Protein AF-A0A520GB52-F1 (afdb_monomer_lite)

Foldseek 3Di:
DFLLVLCVVCVVVLLVQLLVVLCVAVLCVPPDSCRSSVLVSQLSVVLSVQLPDDADPVNLVCLLVLNPDDDPPDPDRSLLVLLLVCLVSVDDLVSLVVSLVSSLCSSVVVVVVVVPPDHDVVSNSSSVSSSVNSSVSSNVNNLVNNLVVVLVVLVVVLVVVVVVLVVQLVVLVVCLVVDPDPVSVVVSVVSNVVSVVVNVVSVVVSQCSCCVSPPHRPWQWDFDQLPVLLVVLQVVVCVVQVLAAEEEAEEDGRTDRGRSVVVSVVVSVVSVCCSVPNPSDHDYHYHYDDPPPD

pLDDT: mean 83.99, std 10.32, range [44.16, 95.19]

Structure (mmCIF, N/CA/C/O backbone):
data_AF-A0A520GB52-F1
#
_entry.id   AF-A0A520GB52-F1
#
loop_
_atom_site.group_PDB
_atom_site.id
_atom_site.type_symbol
_atom_site.label_atom_id
_atom_site.label_alt_id
_atom_site.label_comp_id
_atom_site.label_asym_id
_atom_site.label_entity_id
_atom_site.label_seq_id
_atom_site.pdbx_PDB_ins_code
_atom_site.Cartn_x
_atom_site.Cartn_y
_atom_site.Cartn_z
_atom_site.occupancy
_atom_site.B_iso_or_equiv
_atom_site.auth_seq_id
_atom_site.auth_comp_id
_atom_site.auth_asym_id
_atom_site.auth_atom_id
_atom_site.pdbx_PDB_model_num
ATOM 1 N N . MET A 1 1 ? -24.388 -1.907 33.945 1.00 81.31 1 MET A N 1
ATOM 2 C CA . MET A 1 1 ? -24.419 -2.576 32.629 1.00 81.31 1 MET A CA 1
ATOM 3 C C . MET A 1 1 ? -22.988 -2.716 32.146 1.00 81.31 1 MET A C 1
ATOM 5 O O . MET A 1 1 ? -22.258 -1.727 32.206 1.00 81.31 1 MET A O 1
ATOM 9 N N . ARG A 1 2 ? -22.569 -3.918 31.740 1.00 87.06 2 ARG A N 1
ATOM 10 C CA . ARG A 1 2 ? -21.216 -4.133 31.197 1.00 87.06 2 ARG A CA 1
ATOM 11 C C . ARG A 1 2 ? -21.057 -3.435 29.850 1.00 87.06 2 ARG A C 1
ATOM 13 O O . ARG A 1 2 ? -22.043 -3.224 29.145 1.00 87.06 2 ARG A O 1
ATOM 20 N N . LEU A 1 3 ? -19.822 -3.125 29.455 1.00 90.38 3 LEU A N 1
ATOM 21 C CA . LEU A 1 3 ? -19.565 -2.420 28.193 1.00 90.38 3 LEU A CA 1
ATOM 22 C C . LEU A 1 3 ? -20.072 -3.218 26.980 1.00 90.38 3 LEU A C 1
ATOM 24 O O . LEU A 1 3 ? -20.657 -2.665 26.056 1.00 90.38 3 LEU A O 1
ATOM 28 N N . VAL A 1 4 ? -19.923 -4.542 27.018 1.00 91.50 4 VAL A N 1
ATOM 29 C CA . VAL A 1 4 ? -20.399 -5.441 25.958 1.00 91.50 4 VAL A CA 1
ATOM 30 C C . VAL A 1 4 ? -21.925 -5.410 25.777 1.00 91.50 4 VAL A C 1
ATOM 32 O O . VAL A 1 4 ? -22.421 -5.467 24.650 1.00 91.50 4 VAL A O 1
ATOM 35 N N . GLU A 1 5 ? -22.679 -5.286 26.872 1.00 91.31 5 GLU A N 1
ATOM 36 C CA . GLU A 1 5 ? -24.145 -5.165 26.863 1.00 91.31 5 GLU A CA 1
ATOM 37 C C . GLU A 1 5 ? -24.566 -3.789 26.343 1.00 91.31 5 GLU A C 1
ATOM 39 O O . GLU A 1 5 ? -25.507 -3.682 25.555 1.00 91.31 5 GLU A O 1
ATOM 44 N N . PHE A 1 6 ? -23.825 -2.748 26.735 1.00 93.56 6 PHE A N 1
ATOM 45 C CA . PHE A 1 6 ? -24.036 -1.388 26.261 1.00 93.56 6 PHE A CA 1
ATOM 46 C C . PHE A 1 6 ? -23.865 -1.291 24.741 1.00 93.56 6 PHE A C 1
ATOM 48 O O . PHE A 1 6 ? -24.801 -0.883 24.059 1.00 93.56 6 PHE A O 1
ATOM 55 N N . ILE A 1 7 ? -22.727 -1.741 24.197 1.00 93.31 7 ILE A N 1
ATOM 56 C CA . ILE A 1 7 ? -22.463 -1.691 22.749 1.00 93.31 7 ILE A CA 1
ATOM 57 C C . ILE A 1 7 ? -23.536 -2.477 21.981 1.00 93.31 7 ILE A C 1
ATOM 59 O O . ILE A 1 7 ? -24.037 -2.004 20.965 1.00 93.31 7 ILE A O 1
ATOM 63 N N . SER A 1 8 ? -23.949 -3.641 22.500 1.00 93.25 8 SER A N 1
ATOM 64 C CA . SER A 1 8 ? -24.984 -4.472 21.865 1.00 93.25 8 SER A CA 1
ATOM 65 C C . SER A 1 8 ? -26.362 -3.793 21.825 1.00 93.25 8 SER A C 1
ATOM 67 O O . SER A 1 8 ? -27.130 -4.033 20.901 1.00 93.25 8 SER A O 1
ATOM 69 N N . SER A 1 9 ? -26.696 -2.970 22.824 1.00 93.81 9 SER A N 1
ATOM 70 C CA . SER A 1 9 ? -28.008 -2.310 22.945 1.00 93.81 9 SER A CA 1
ATOM 71 C C . SER A 1 9 ? -28.048 -0.889 22.374 1.00 93.81 9 SER A C 1
ATOM 73 O O . SER A 1 9 ? -29.129 -0.398 22.063 1.00 93.81 9 SER A O 1
ATOM 75 N N . HIS A 1 10 ? -26.893 -0.239 22.204 1.00 94.88 10 HIS A N 1
ATOM 76 C CA . HIS A 1 10 ? -26.774 1.159 21.766 1.00 94.88 10 HIS A CA 1
ATOM 77 C C . HIS A 1 10 ? -26.017 1.313 20.439 1.00 94.88 10 HIS A C 1
ATOM 79 O O . HIS A 1 10 ? -25.588 2.418 20.102 1.00 94.88 10 HIS A O 1
ATOM 85 N N . GLY A 1 11 ? -25.862 0.223 19.677 1.00 92.50 11 GLY A N 1
ATOM 86 C CA . GLY A 1 11 ? -25.111 0.202 18.420 1.00 92.50 11 GLY A CA 1
ATOM 87 C C . GLY A 1 11 ? -25.509 1.326 17.464 1.00 92.50 11 GLY A C 1
ATOM 88 O O . GLY A 1 11 ? -24.636 2.013 16.948 1.00 92.50 11 GLY A O 1
ATOM 89 N N . GLU A 1 12 ? -26.807 1.597 17.303 1.00 93.12 12 GLU A N 1
ATOM 90 C CA . GLU A 1 12 ? -27.243 2.653 16.384 1.00 93.12 12 GLU A CA 1
ATOM 91 C C . GLU A 1 12 ? -26.828 4.064 16.825 1.00 93.12 12 GLU A C 1
ATOM 93 O O . GLU A 1 12 ? -26.326 4.847 16.024 1.00 93.12 12 GLU A O 1
ATOM 98 N N . ALA A 1 13 ? -26.964 4.398 18.109 1.00 94.19 13 ALA A N 1
ATOM 99 C CA . ALA A 1 13 ? -26.539 5.709 18.599 1.00 94.19 13 ALA A CA 1
ATOM 100 C C . ALA A 1 13 ? -25.025 5.918 18.413 1.00 94.19 13 ALA A C 1
ATOM 102 O O . ALA A 1 13 ? -24.585 7.000 18.024 1.00 94.19 13 ALA A O 1
ATOM 103 N N . ILE A 1 14 ? -24.236 4.861 18.637 1.00 94.44 14 ILE A N 1
ATOM 104 C CA . ILE A 1 14 ? -22.783 4.865 18.426 1.00 94.44 14 ILE A CA 1
ATOM 105 C C . ILE A 1 14 ? -22.455 5.093 16.942 1.00 94.44 14 ILE A C 1
ATOM 107 O O . ILE A 1 14 ? -21.606 5.924 16.619 1.00 94.44 14 ILE A O 1
ATOM 111 N N . LEU A 1 15 ? -23.131 4.378 16.039 1.00 92.44 15 LEU A N 1
ATOM 112 C CA . LEU A 1 15 ? -22.905 4.465 14.594 1.00 92.44 15 LEU A CA 1
ATOM 113 C C . LEU A 1 15 ? -23.315 5.821 14.017 1.00 92.44 15 LEU A C 1
ATOM 115 O O . LEU A 1 15 ? -22.586 6.376 13.195 1.00 92.44 15 LEU A O 1
ATOM 119 N N . ALA A 1 16 ? -24.436 6.380 14.475 1.00 92.44 16 ALA A N 1
ATOM 120 C CA . ALA A 1 16 ? -24.876 7.719 14.096 1.00 92.44 16 ALA A CA 1
ATOM 121 C C . ALA A 1 16 ? -23.836 8.783 14.465 1.00 92.44 16 ALA A C 1
ATOM 123 O O . ALA A 1 16 ? -23.512 9.659 13.660 1.00 92.44 16 ALA A O 1
ATOM 124 N N . GLU A 1 17 ? -23.267 8.685 15.668 1.00 92.00 17 GLU A N 1
ATOM 125 C CA . GLU A 1 17 ? -22.235 9.608 16.127 1.00 92.00 17 GLU A CA 1
ATOM 126 C C . GLU A 1 17 ? -20.929 9.464 15.328 1.00 92.00 17 GLU A C 1
ATOM 128 O O . GLU A 1 17 ? -20.344 10.467 14.907 1.00 92.00 17 GLU A O 1
ATOM 133 N N . ALA A 1 18 ? -20.508 8.227 15.048 1.00 88.19 18 ALA A N 1
ATOM 134 C CA . ALA A 1 18 ? -19.325 7.948 14.238 1.00 88.19 18 ALA A CA 1
ATOM 135 C C . ALA A 1 18 ? -19.475 8.456 12.791 1.00 88.19 18 ALA A C 1
ATOM 137 O O . ALA A 1 18 ? -18.562 9.091 12.260 1.00 88.19 18 ALA A O 1
ATOM 138 N N . ALA A 1 19 ? -20.640 8.255 12.166 1.00 88.88 19 ALA A N 1
ATOM 139 C CA . ALA A 1 19 ? -20.926 8.752 10.820 1.00 88.88 19 ALA A CA 1
ATOM 140 C C . ALA A 1 19 ? -20.974 10.288 10.770 1.00 88.88 19 ALA A C 1
ATOM 142 O O . ALA A 1 19 ? -20.431 10.905 9.850 1.00 88.88 19 ALA A O 1
ATOM 143 N N . ALA A 1 20 ? -21.569 10.926 11.784 1.00 90.75 20 ALA A N 1
ATOM 144 C CA . ALA A 1 20 ? -21.560 12.380 11.911 1.00 90.75 20 ALA A CA 1
ATOM 145 C C . ALA A 1 20 ? -20.131 12.936 12.011 1.00 90.75 20 ALA A C 1
ATOM 147 O O . ALA A 1 20 ? -19.833 13.946 11.374 1.00 90.75 20 ALA A O 1
ATOM 148 N N . TYR A 1 21 ? -19.241 12.256 12.742 1.00 88.31 21 TYR A N 1
ATOM 149 C CA . TYR A 1 21 ? -17.824 12.606 12.780 1.00 88.31 21 TYR A CA 1
ATOM 150 C C . TYR A 1 21 ? -17.136 12.413 11.424 1.00 88.31 21 TYR A C 1
ATOM 152 O O . TYR A 1 21 ? -16.433 13.316 10.973 1.00 88.31 21 TYR A O 1
ATOM 160 N N . ALA A 1 22 ? -17.338 11.276 10.754 1.00 86.12 22 ALA A N 1
ATOM 161 C CA . ALA A 1 22 ? -16.679 10.975 9.483 1.00 86.12 22 ALA A CA 1
ATOM 162 C C . ALA A 1 22 ? -16.976 12.034 8.403 1.00 86.12 22 ALA A C 1
ATOM 164 O O . ALA A 1 22 ? -16.061 12.452 7.697 1.00 86.12 22 ALA A O 1
ATOM 165 N N . ARG A 1 23 ? -18.200 12.585 8.363 1.00 89.31 23 ARG A N 1
ATOM 166 C CA . ARG A 1 23 ? -18.571 13.707 7.470 1.00 89.31 23 ARG A CA 1
ATOM 167 C C . ARG A 1 23 ? -17.782 14.999 7.706 1.00 89.31 23 ARG A C 1
ATOM 169 O O . ARG A 1 23 ? -17.759 15.870 6.844 1.00 89.31 23 ARG A O 1
ATOM 176 N N . THR A 1 24 ? -17.129 15.155 8.857 1.00 88.88 24 THR A N 1
ATOM 177 C CA . THR A 1 24 ? -16.243 16.307 9.110 1.00 88.88 24 THR A CA 1
ATOM 178 C C . THR A 1 24 ? -14.886 16.176 8.408 1.00 88.88 24 THR A C 1
ATOM 180 O O . THR A 1 24 ? -14.130 17.147 8.331 1.00 88.88 24 THR A O 1
ATOM 183 N N . LEU A 1 25 ? -14.560 14.990 7.880 1.00 84.12 25 LEU A N 1
ATOM 184 C CA . LEU A 1 25 ? -13.320 14.721 7.161 1.00 84.12 25 LEU A CA 1
ATOM 185 C C . LEU A 1 25 ? -13.507 15.082 5.674 1.00 84.12 25 LEU A C 1
ATOM 187 O O . LEU A 1 25 ? -14.395 14.523 5.038 1.00 84.12 25 LEU A O 1
ATOM 191 N N . PRO A 1 26 ? -12.672 15.961 5.074 1.00 85.19 26 PRO A N 1
ATOM 192 C CA . PRO A 1 26 ? -12.941 16.511 3.740 1.00 85.19 26 PRO A CA 1
ATOM 193 C C . PRO A 1 26 ? -13.199 15.496 2.609 1.00 85.19 26 PRO A C 1
ATOM 195 O O . PRO A 1 26 ? -14.143 15.727 1.860 1.00 85.19 26 PRO A O 1
ATOM 198 N N . PRO A 1 27 ? -12.454 14.373 2.480 1.00 84.75 27 PRO A N 1
ATOM 199 C CA . PRO A 1 27 ? -12.739 13.365 1.450 1.00 84.75 27 PRO A CA 1
ATOM 200 C C . PRO A 1 27 ? -14.129 12.726 1.582 1.00 84.75 27 PRO A C 1
ATOM 202 O O . PRO A 1 27 ? -14.677 12.249 0.601 1.00 84.75 27 PRO A O 1
ATOM 205 N N . LEU A 1 28 ? -14.706 12.749 2.786 1.00 83.50 28 LEU A N 1
ATOM 206 C CA . LEU A 1 28 ? -15.958 12.087 3.149 1.00 83.50 28 LEU A CA 1
ATOM 207 C C . LEU A 1 28 ? -17.122 13.064 3.374 1.00 83.50 28 LEU A C 1
ATOM 209 O O . LEU A 1 28 ? -18.210 12.654 3.770 1.00 83.50 28 LEU A O 1
ATOM 213 N N . ALA A 1 29 ? -16.923 14.365 3.145 1.00 87.06 29 ALA A N 1
ATOM 214 C CA . ALA A 1 29 ? -17.922 15.385 3.472 1.00 87.06 29 ALA A CA 1
ATOM 215 C C . ALA A 1 29 ? -19.236 15.238 2.683 1.00 87.06 29 ALA A C 1
ATOM 217 O O . ALA A 1 29 ? -20.288 15.691 3.136 1.00 87.06 29 ALA A O 1
ATOM 218 N N . HIS A 1 30 ? -19.169 14.610 1.508 1.00 85.81 30 HIS A N 1
ATOM 219 C CA . HIS A 1 30 ? -20.306 14.379 0.615 1.00 85.81 30 HIS A CA 1
ATOM 220 C C . HIS A 1 30 ? -20.822 12.938 0.646 1.00 85.81 30 HIS A C 1
ATOM 222 O O . HIS A 1 30 ? -21.791 12.631 -0.045 1.00 85.81 30 HIS A O 1
ATOM 228 N N . GLU A 1 31 ? -20.191 12.067 1.433 1.00 84.31 31 GLU A N 1
ATOM 229 C CA . GLU A 1 31 ? -20.601 10.673 1.530 1.00 84.31 31 GLU A CA 1
ATOM 230 C C . GLU A 1 31 ? -21.947 10.535 2.237 1.00 84.31 31 GLU A C 1
ATOM 232 O O . GLU A 1 31 ? -22.291 11.275 3.170 1.00 84.31 31 GLU A O 1
ATOM 237 N N . THR A 1 32 ? -22.720 9.550 1.785 1.00 86.25 32 THR A N 1
ATOM 238 C CA . THR A 1 32 ? -23.988 9.218 2.426 1.00 86.25 32 THR A CA 1
ATOM 239 C C . THR A 1 32 ? -23.734 8.580 3.784 1.00 86.25 32 THR A C 1
ATOM 241 O O . THR A 1 32 ? -22.710 7.948 4.036 1.00 86.25 32 THR A O 1
ATOM 244 N N . GLU A 1 33 ? -24.699 8.721 4.684 1.00 84.75 33 GLU A N 1
ATOM 245 C CA . GLU A 1 33 ? -24.623 8.068 5.987 1.00 84.75 33 GLU A CA 1
ATOM 246 C C . GLU A 1 33 ? -24.521 6.543 5.873 1.00 84.75 33 GLU A C 1
ATOM 248 O O . GLU A 1 33 ? -23.790 5.926 6.639 1.00 84.75 33 GLU A O 1
ATOM 253 N N . GLU A 1 34 ? -25.204 5.954 4.892 1.00 84.38 34 GLU A N 1
ATOM 254 C CA . GLU A 1 34 ? -25.141 4.524 4.582 1.00 84.38 34 GLU A CA 1
ATOM 255 C C . GLU A 1 34 ? -23.715 4.093 4.205 1.00 84.38 34 GLU A C 1
ATOM 257 O O . GLU A 1 34 ? -23.169 3.192 4.837 1.00 84.38 34 GLU A O 1
ATOM 262 N N . SER A 1 35 ? -23.076 4.808 3.271 1.00 80.94 35 SER A N 1
ATOM 263 C CA . SER A 1 35 ? -21.681 4.577 2.854 1.00 80.94 35 SER A CA 1
ATOM 264 C C . SER A 1 35 ? -20.698 4.685 4.026 1.00 80.94 35 SER A C 1
ATOM 266 O O . SER A 1 35 ? -19.833 3.834 4.235 1.00 80.94 35 SER A O 1
ATOM 268 N N . LEU A 1 36 ? -20.860 5.710 4.868 1.00 80.38 36 LEU A N 1
ATOM 269 C CA . LEU A 1 36 ? -19.983 5.927 6.021 1.00 80.38 36 LEU A CA 1
ATOM 270 C C . LEU A 1 36 ? -20.163 4.891 7.122 1.00 80.38 36 LEU A C 1
ATOM 272 O O . LEU 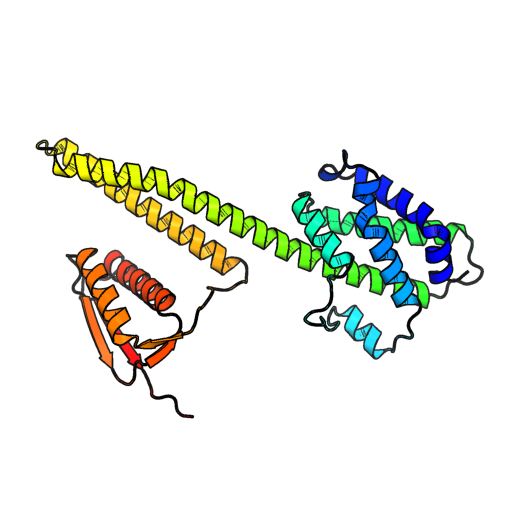A 1 36 ? -19.219 4.620 7.866 1.00 80.38 36 LEU A O 1
ATOM 276 N N . ARG A 1 37 ? -21.369 4.339 7.239 1.00 84.12 37 ARG A N 1
ATOM 277 C CA . ARG A 1 37 ? -21.688 3.315 8.223 1.00 84.12 37 ARG A CA 1
ATOM 278 C C . ARG A 1 37 ? -21.324 1.921 7.748 1.00 84.12 37 ARG A C 1
ATOM 280 O O . ARG A 1 37 ? -21.158 1.096 8.620 1.00 84.12 37 ARG A O 1
ATOM 287 N N . ASP A 1 38 ? -21.157 1.648 6.460 1.00 80.06 38 ASP A N 1
ATOM 288 C CA . ASP A 1 38 ? -21.083 0.293 5.885 1.00 80.06 38 ASP A CA 1
ATOM 289 C C . ASP A 1 38 ? -20.284 -0.735 6.730 1.00 80.06 38 ASP A C 1
ATOM 291 O O . ASP A 1 38 ? -20.795 -1.780 7.144 1.00 80.06 38 ASP A O 1
ATOM 295 N N . HIS A 1 39 ? -19.058 -0.389 7.134 1.00 85.50 39 HIS A N 1
ATOM 296 C CA . HIS A 1 39 ? -18.157 -1.317 7.832 1.00 85.50 39 HIS A CA 1
ATOM 297 C C . HIS A 1 39 ? -18.222 -1.246 9.364 1.00 85.50 39 HIS A C 1
ATOM 299 O O . HIS A 1 39 ? -17.924 -2.236 10.042 1.00 85.50 39 HIS A O 1
ATOM 305 N N . PHE A 1 40 ? -18.622 -0.109 9.945 1.00 88.81 40 PHE A N 1
ATOM 306 C CA . PHE A 1 40 ? -18.595 0.078 11.401 1.00 88.81 40 PHE A CA 1
ATOM 307 C C . PHE A 1 40 ? -19.502 -0.875 12.201 1.00 88.81 40 PHE A C 1
ATOM 309 O O . PHE A 1 40 ? -19.049 -1.317 13.258 1.00 88.81 40 PHE A O 1
ATOM 316 N N . PRO A 1 41 ? -20.714 -1.267 11.755 1.00 91.38 41 PRO A N 1
ATOM 317 C CA . PRO A 1 41 ? -21.529 -2.274 12.420 1.00 91.38 41 PRO A CA 1
ATOM 318 C C . PRO A 1 41 ? -20.773 -3.590 12.561 1.00 91.38 41 PRO A C 1
ATOM 320 O O . PRO A 1 41 ? -20.718 -4.151 13.649 1.00 91.38 41 PRO A O 1
ATOM 323 N N . ARG A 1 42 ? -20.105 -4.039 11.491 1.00 91.38 42 ARG A N 1
ATOM 324 C CA . ARG A 1 42 ? -19.352 -5.301 11.485 1.00 91.38 42 ARG A CA 1
ATOM 325 C C . ARG A 1 42 ? -18.094 -5.213 12.352 1.00 91.38 42 ARG A C 1
ATOM 327 O O . ARG A 1 42 ? -17.746 -6.186 13.017 1.00 91.38 42 ARG A O 1
ATOM 334 N N . ILE A 1 43 ? -17.441 -4.048 12.398 1.00 92.19 43 ILE A N 1
ATOM 335 C CA . ILE A 1 43 ? -16.327 -3.781 13.324 1.00 92.19 43 ILE A CA 1
ATOM 336 C C . ILE A 1 43 ? -16.814 -3.834 14.780 1.00 92.19 43 ILE A C 1
ATOM 338 O O . ILE A 1 43 ? -16.209 -4.516 15.605 1.00 92.19 43 ILE A O 1
ATOM 342 N N . LEU A 1 44 ? -17.925 -3.165 15.107 1.00 93.19 44 LEU A N 1
ATOM 343 C CA . LEU A 1 44 ? -18.508 -3.193 16.451 1.00 93.19 44 LEU A CA 1
ATOM 344 C C . LEU A 1 44 ? -18.958 -4.602 16.849 1.00 93.19 44 LEU A C 1
ATOM 346 O O . LEU A 1 44 ? -18.711 -5.020 17.978 1.00 93.19 44 LEU A O 1
ATOM 350 N N . GLU A 1 45 ? -19.562 -5.359 15.935 1.00 91.75 45 GLU A N 1
ATOM 351 C CA . GLU A 1 45 ? -19.920 -6.761 16.157 1.00 91.75 45 GLU A CA 1
ATOM 352 C C . GLU A 1 45 ? -18.690 -7.623 16.450 1.00 91.75 45 GLU A C 1
ATOM 354 O O . GLU A 1 45 ? -18.716 -8.411 17.399 1.00 91.75 45 GLU A O 1
ATOM 359 N N . ALA A 1 46 ? -17.599 -7.453 15.696 1.00 89.06 46 ALA A N 1
ATOM 360 C CA . ALA A 1 46 ? -16.346 -8.162 15.940 1.00 89.06 46 ALA A CA 1
ATOM 361 C C . ALA A 1 46 ? -15.771 -7.837 17.330 1.00 89.06 46 ALA A C 1
ATOM 363 O O . ALA A 1 46 ? -15.376 -8.746 18.062 1.00 89.06 46 ALA A O 1
ATOM 364 N N . ILE A 1 47 ? -15.809 -6.565 17.738 1.00 90.56 47 ILE A N 1
ATOM 365 C CA . ILE A 1 47 ? -15.391 -6.126 19.077 1.00 90.56 47 ILE A CA 1
ATOM 366 C C . ILE A 1 47 ? -16.290 -6.734 20.162 1.00 90.56 47 ILE A C 1
ATOM 368 O O . ILE A 1 47 ? -15.794 -7.239 21.168 1.00 90.56 47 ILE A O 1
ATOM 372 N N . VAL A 1 48 ? -17.612 -6.740 19.972 1.00 91.81 48 VAL A N 1
ATOM 373 C CA . VAL A 1 48 ? -18.563 -7.353 20.916 1.00 91.81 48 VAL A CA 1
ATOM 374 C C . VAL A 1 48 ? -18.303 -8.851 21.056 1.00 91.81 48 VAL A C 1
ATOM 376 O O . VAL A 1 48 ? -18.295 -9.367 22.175 1.00 91.81 48 VAL A O 1
ATOM 379 N N . GLN A 1 49 ? -18.078 -9.559 19.948 1.00 87.75 49 GLN A N 1
ATOM 380 C CA . GLN A 1 49 ? -17.722 -10.976 19.976 1.00 87.75 49 GLN A CA 1
ATOM 381 C C . GLN A 1 49 ? -16.411 -11.203 20.730 1.00 87.75 49 GLN A C 1
ATOM 383 O O . GLN A 1 49 ? -16.334 -12.133 21.534 1.00 87.75 49 GLN A O 1
ATOM 388 N N . ASP A 1 50 ? -15.414 -10.341 20.527 1.00 85.06 50 ASP A N 1
ATOM 389 C CA . ASP A 1 50 ? -14.148 -10.430 21.245 1.00 85.06 50 ASP A CA 1
ATOM 390 C C . ASP A 1 50 ? -14.335 -10.234 22.753 1.00 85.06 50 ASP A C 1
ATOM 392 O O . ASP A 1 50 ? -13.933 -11.093 23.537 1.00 85.06 50 ASP A O 1
ATOM 396 N N . LEU A 1 51 ? -15.065 -9.193 23.166 1.00 86.81 51 LEU A N 1
ATOM 397 C CA . LEU A 1 51 ? -15.383 -8.917 24.571 1.00 86.81 51 LEU A CA 1
ATOM 398 C C . LEU A 1 51 ? -16.125 -10.077 25.258 1.00 86.81 51 LEU A C 1
ATOM 400 O O . LEU A 1 51 ? -15.943 -10.297 26.458 1.00 86.81 51 LEU A O 1
ATOM 404 N N . ARG A 1 52 ? -16.929 -10.857 24.522 1.00 87.00 52 ARG A N 1
ATOM 405 C CA . ARG A 1 52 ? -17.626 -12.044 25.055 1.00 87.00 52 ARG A CA 1
ATOM 406 C C . ARG A 1 52 ? -16.717 -13.262 25.230 1.00 87.00 52 ARG A C 1
ATOM 408 O O . ARG A 1 52 ? -17.022 -14.111 26.066 1.00 87.00 52 ARG A O 1
ATOM 415 N N . ARG A 1 53 ? -15.622 -13.376 24.470 1.00 83.00 53 ARG A N 1
ATOM 416 C CA . ARG A 1 53 ? -14.689 -14.509 24.588 1.00 83.00 53 ARG A CA 1
ATOM 417 C C . ARG A 1 53 ? -13.940 -14.457 25.918 1.00 83.00 53 ARG A C 1
ATOM 419 O O . ARG A 1 53 ? -13.610 -13.380 26.412 1.00 83.00 53 ARG A O 1
ATOM 426 N N . HIS A 1 54 ? -13.650 -15.624 26.486 1.00 68.88 54 HIS A N 1
ATOM 427 C CA . HIS A 1 54 ? -12.643 -15.739 27.537 1.00 68.88 54 HIS A CA 1
ATOM 428 C C . HIS A 1 54 ? -11.258 -15.610 26.908 1.00 68.88 54 HIS A C 1
ATOM 430 O O . HIS A 1 54 ? -10.951 -16.301 25.940 1.00 68.88 54 HIS A O 1
ATOM 436 N N . GLN A 1 55 ? -10.452 -14.701 27.445 1.00 66.06 55 GLN A N 1
ATOM 437 C CA . GLN A 1 55 ? -9.116 -14.389 26.954 1.00 66.06 55 GLN A CA 1
ATOM 438 C C . GLN A 1 55 ? -8.115 -14.770 28.040 1.00 66.06 55 GLN A C 1
ATOM 440 O O . GLN A 1 55 ? -8.278 -14.368 29.194 1.00 66.06 55 GLN A O 1
ATOM 445 N N . SER A 1 56 ? -7.100 -15.562 27.695 1.00 68.19 56 SER A N 1
ATOM 446 C CA . SER A 1 56 ? -6.012 -15.837 28.631 1.00 68.19 56 SER A CA 1
ATOM 447 C C . SER A 1 56 ? -5.068 -14.631 28.727 1.00 68.19 56 SER A C 1
ATOM 449 O O . SER A 1 56 ? -5.001 -13.781 27.834 1.00 68.19 56 SER A O 1
ATOM 451 N N . SER A 1 57 ? -4.281 -14.560 29.799 1.00 63.38 57 SER A N 1
ATOM 452 C CA . SER A 1 57 ? -3.239 -13.537 29.964 1.00 63.38 57 SER A CA 1
ATOM 453 C C . SER A 1 57 ? -2.126 -13.635 28.909 1.00 63.38 57 SER A C 1
ATOM 455 O O . SER A 1 57 ? -1.434 -12.649 28.652 1.00 63.38 57 SER A O 1
ATOM 457 N N . GLN A 1 58 ? -1.963 -14.797 28.270 1.00 61.75 58 GLN A N 1
ATOM 458 C CA . GLN A 1 58 ? -1.059 -14.984 27.137 1.00 61.75 58 GLN A CA 1
ATOM 459 C C . GLN A 1 58 ? -1.652 -14.395 25.847 1.00 61.75 58 GLN A C 1
ATOM 461 O O . GLN A 1 58 ? -0.951 -13.669 25.147 1.00 61.75 58 GLN A O 1
ATOM 466 N N . ASP A 1 59 ? -2.948 -14.595 25.592 1.00 63.84 59 ASP A N 1
ATOM 467 C CA . ASP A 1 59 ? -3.634 -14.048 24.411 1.00 63.84 59 ASP A CA 1
ATOM 468 C C . ASP A 1 59 ? -3.692 -12.513 24.422 1.00 63.84 59 ASP A C 1
ATOM 470 O O . ASP A 1 59 ? -3.539 -11.880 23.379 1.00 63.84 59 ASP A O 1
ATOM 474 N N . SER A 1 60 ? -3.883 -11.895 25.596 1.00 59.00 60 SER A N 1
ATOM 475 C CA . SER A 1 60 ? -3.812 -10.429 25.757 1.00 59.00 60 SER A CA 1
ATOM 476 C C . SER A 1 60 ? -2.417 -9.889 25.428 1.00 59.00 60 SER A C 1
ATOM 478 O O . SER A 1 60 ? -2.300 -8.923 24.678 1.00 59.00 60 SER A O 1
ATOM 480 N N . ARG A 1 61 ? -1.338 -10.560 25.861 1.00 61.97 61 ARG A N 1
ATOM 481 C CA . ARG A 1 61 ? 0.036 -10.138 25.530 1.00 61.97 61 ARG A CA 1
ATOM 482 C C . ARG A 1 61 ? 0.356 -10.248 24.041 1.00 61.97 61 ARG A C 1
ATOM 484 O O . ARG A 1 61 ? 1.028 -9.364 23.519 1.00 61.97 61 ARG A O 1
ATOM 491 N N . THR A 1 62 ? -0.100 -11.307 23.375 1.00 66.06 62 THR A N 1
ATOM 492 C CA . THR A 1 62 ? 0.115 -11.500 21.932 1.00 66.06 62 THR A CA 1
ATOM 493 C C . THR A 1 62 ? -0.645 -10.450 21.119 1.00 66.06 62 THR A C 1
ATOM 495 O O . THR A 1 62 ? -0.055 -9.804 20.256 1.00 66.06 62 THR A O 1
ATOM 498 N N . LYS A 1 63 ? -1.921 -10.194 21.448 1.00 65.94 63 LYS A N 1
ATOM 499 C CA . LYS A 1 63 ? -2.712 -9.134 20.800 1.00 65.94 63 LYS A CA 1
ATOM 500 C C . LYS A 1 63 ? -2.146 -7.738 21.043 1.00 65.94 63 LYS A C 1
ATOM 502 O O . LYS A 1 63 ? -2.017 -6.971 20.100 1.00 65.94 63 LYS A O 1
ATOM 507 N N . ALA A 1 64 ? -1.740 -7.421 22.273 1.00 62.00 64 ALA A N 1
ATOM 508 C CA . ALA A 1 64 ? -1.157 -6.119 22.600 1.00 62.00 64 ALA A CA 1
ATOM 509 C C . ALA A 1 64 ? 0.156 -5.829 21.844 1.00 62.00 64 ALA A C 1
ATOM 511 O O . ALA A 1 64 ? 0.548 -4.671 21.717 1.00 62.00 64 ALA A O 1
ATOM 512 N N . ARG A 1 65 ? 0.845 -6.867 21.348 1.00 66.00 65 ARG A N 1
ATOM 513 C CA . ARG A 1 65 ? 2.037 -6.742 20.494 1.00 66.00 65 ARG A CA 1
ATOM 514 C C . ARG A 1 65 ? 1.723 -6.703 18.996 1.00 66.00 65 ARG A C 1
ATOM 516 O O . ARG A 1 65 ? 2.624 -6.409 18.220 1.00 66.00 65 ARG A O 1
ATOM 523 N N . GLY A 1 66 ? 0.478 -6.971 18.599 1.00 60.66 66 GLY A N 1
ATOM 524 C CA . GLY A 1 66 ? 0.076 -7.108 17.197 1.00 60.66 66 GLY A CA 1
ATOM 525 C C . GLY A 1 66 ? 0.448 -8.456 16.566 1.00 60.66 66 GLY A C 1
ATOM 526 O O . GLY A 1 66 ? 0.318 -8.610 15.358 1.00 60.66 66 GLY A O 1
ATOM 527 N N . ASP A 1 67 ? 0.867 -9.445 17.362 1.00 64.00 67 ASP A N 1
ATOM 528 C CA . ASP A 1 67 ? 1.350 -10.756 16.893 1.00 64.00 67 ASP A CA 1
ATOM 529 C C . ASP A 1 67 ? 0.209 -11.787 16.727 1.00 64.00 67 ASP A C 1
ATOM 531 O O . ASP A 1 67 ? 0.429 -13.000 16.783 1.00 64.00 67 ASP A O 1
ATOM 535 N N . ALA A 1 68 ? -1.044 -11.335 16.608 1.00 62.88 68 ALA A N 1
ATOM 536 C CA . ALA A 1 68 ? -2.180 -12.241 16.471 1.00 62.88 68 ALA A CA 1
ATOM 537 C C . ALA A 1 68 ? -2.058 -13.053 15.162 1.00 62.88 68 ALA A C 1
ATOM 539 O O . ALA A 1 68 ? -1.778 -12.473 14.111 1.00 62.88 68 ALA A O 1
ATOM 540 N N . PRO A 1 69 ? -2.257 -14.385 15.192 1.00 56.81 69 PRO A N 1
ATOM 541 C CA . PRO A 1 69 ? -2.057 -15.220 14.017 1.00 56.81 69 PRO A CA 1
ATOM 542 C C . PRO A 1 69 ? -3.046 -14.846 12.911 1.00 56.81 69 PRO A C 1
ATOM 544 O O . PRO A 1 69 ? -4.262 -14.949 13.085 1.00 56.81 69 PRO A O 1
ATOM 547 N N . VAL A 1 70 ? -2.511 -14.441 11.759 1.00 58.31 70 VAL A N 1
ATOM 548 C CA . VAL A 1 70 ? -3.280 -14.299 10.520 1.00 58.31 70 VAL A CA 1
ATOM 549 C C . VAL A 1 70 ? -3.612 -15.706 10.030 1.00 58.31 70 VAL A C 1
ATOM 551 O O . VAL A 1 70 ? -2.715 -16.502 9.756 1.00 58.31 70 VAL A O 1
ATOM 554 N N . VAL A 1 71 ? -4.900 -16.038 9.966 1.00 59.06 71 VAL A N 1
ATOM 555 C CA . VAL A 1 71 ? -5.353 -17.335 9.454 1.00 59.06 71 VAL A CA 1
ATOM 556 C C . VAL A 1 71 ? -5.408 -17.259 7.933 1.00 59.06 71 VAL A C 1
ATOM 558 O O . VAL A 1 71 ? -6.223 -16.525 7.377 1.00 59.06 71 VAL A O 1
ATOM 561 N N . ASP A 1 72 ? -4.538 -18.014 7.270 1.00 46.47 72 ASP A N 1
ATOM 562 C CA . ASP A 1 72 ? -4.507 -18.088 5.811 1.00 46.47 72 ASP A CA 1
ATOM 563 C C . ASP A 1 72 ? -5.826 -18.667 5.261 1.00 46.47 72 ASP A C 1
ATOM 565 O O . ASP A 1 72 ? -6.359 -19.649 5.786 1.00 46.47 72 ASP A O 1
ATOM 569 N N . GLY A 1 73 ? -6.392 -18.021 4.239 1.00 55.66 73 GLY A N 1
ATOM 570 C CA . GLY A 1 73 ? -7.688 -18.378 3.646 1.00 55.66 73 GLY A CA 1
ATOM 571 C C . GLY A 1 73 ? -8.944 -17.968 4.437 1.00 55.66 73 GLY A C 1
ATOM 572 O O . GLY A 1 73 ? -10.055 -18.287 4.005 1.00 55.66 73 GLY A O 1
ATOM 573 N N . ALA A 1 74 ? -8.816 -17.267 5.568 1.00 65.31 74 ALA A N 1
ATOM 574 C CA . ALA A 1 74 ? -9.976 -16.692 6.251 1.00 65.31 74 ALA A CA 1
ATOM 575 C C . ALA A 1 74 ? -10.572 -15.513 5.448 1.00 65.31 74 ALA A C 1
ATOM 577 O O . ALA A 1 74 ? -9.827 -14.790 4.784 1.00 65.31 74 ALA A O 1
ATOM 578 N N . PRO A 1 75 ? -11.901 -15.284 5.505 1.00 76.06 75 PRO A N 1
ATOM 579 C CA . PRO A 1 75 ? -12.499 -14.075 4.947 1.00 76.06 75 PRO A CA 1
ATOM 580 C C . PRO A 1 75 ? -11.887 -12.828 5.586 1.00 76.06 75 PRO A C 1
ATOM 582 O O . PRO A 1 75 ? -11.595 -12.840 6.785 1.00 76.06 75 PRO A O 1
ATOM 585 N N . ASP A 1 76 ? -11.766 -11.752 4.805 1.00 80.31 76 ASP A N 1
ATOM 586 C CA . ASP A 1 76 ? -11.288 -10.472 5.323 1.00 80.31 76 ASP A CA 1
ATOM 587 C C . ASP A 1 76 ? -12.096 -10.041 6.558 1.00 80.31 76 ASP A C 1
ATOM 589 O O . ASP A 1 76 ? -13.331 -10.126 6.587 1.00 80.31 76 ASP A O 1
ATOM 593 N N . THR A 1 77 ? -11.404 -9.542 7.581 1.00 88.31 77 THR A N 1
ATOM 594 C CA . THR A 1 77 ? -12.064 -8.924 8.732 1.00 88.31 77 THR A CA 1
ATOM 595 C C . THR A 1 77 ? -12.703 -7.602 8.310 1.00 88.31 77 THR A C 1
ATOM 597 O O . THR A 1 77 ? -12.271 -6.940 7.365 1.00 88.31 77 THR A O 1
ATOM 600 N N . ALA A 1 78 ? -13.719 -7.156 9.052 1.00 90.44 78 ALA A N 1
ATOM 601 C CA . ALA A 1 78 ? -14.354 -5.867 8.780 1.00 90.44 78 ALA A CA 1
ATOM 602 C C . ALA A 1 78 ? -13.357 -4.692 8.839 1.00 90.44 78 ALA A C 1
ATOM 604 O O . ALA A 1 78 ? -13.495 -3.734 8.083 1.00 90.44 78 ALA A O 1
ATOM 605 N N . ALA A 1 79 ? -12.330 -4.787 9.693 1.00 91.62 79 ALA A N 1
ATOM 606 C CA . ALA A 1 79 ? -11.255 -3.804 9.781 1.00 91.62 79 ALA A CA 1
ATOM 607 C C . ALA A 1 79 ? -10.367 -3.812 8.522 1.00 91.62 79 ALA A C 1
ATOM 609 O O . ALA A 1 79 ? -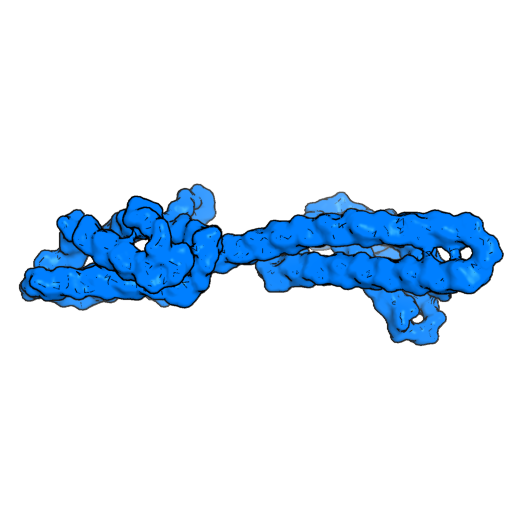10.071 -2.756 7.964 1.00 91.62 79 ALA A O 1
ATOM 610 N N . GLN A 1 80 ? -10.005 -4.997 8.022 1.00 91.69 80 GLN A N 1
ATOM 611 C CA . GLN A 1 80 ? -9.248 -5.147 6.774 1.00 91.69 80 GLN A CA 1
ATOM 612 C C . GLN A 1 80 ? -10.014 -4.566 5.579 1.00 91.69 80 GLN A C 1
ATOM 614 O O . GLN A 1 80 ? -9.459 -3.786 4.800 1.00 91.69 80 GLN A O 1
ATOM 619 N N . THR A 1 81 ? -11.306 -4.891 5.456 1.00 91.31 81 THR A N 1
ATOM 620 C CA . THR A 1 81 ? -12.181 -4.336 4.414 1.00 91.31 81 THR A CA 1
ATOM 621 C C . THR A 1 81 ? -12.293 -2.811 4.526 1.00 91.31 81 THR A C 1
ATOM 623 O O . THR A 1 81 ? -12.118 -2.118 3.523 1.00 91.31 81 THR A O 1
ATOM 626 N N . HIS A 1 82 ? -12.490 -2.278 5.740 1.00 93.06 82 HIS A N 1
ATOM 627 C CA . HIS A 1 82 ? -12.550 -0.833 5.994 1.00 93.06 82 HIS A CA 1
ATOM 628 C C . HIS A 1 82 ? -11.266 -0.121 5.555 1.00 93.06 82 HIS A C 1
ATOM 630 O O . HIS A 1 82 ? -11.326 0.879 4.842 1.00 93.06 82 HIS A O 1
ATOM 636 N N . GLY A 1 83 ? -10.096 -0.667 5.907 1.00 93.38 83 GLY A N 1
ATOM 637 C CA . GLY A 1 83 ? -8.795 -0.133 5.493 1.00 93.38 83 GLY A CA 1
ATOM 638 C C . GLY A 1 83 ? -8.647 -0.010 3.973 1.00 93.38 83 GLY A C 1
ATOM 639 O O . GLY A 1 83 ? -8.282 1.057 3.474 1.00 93.38 83 GLY A O 1
ATOM 640 N N . ARG A 1 84 ? -8.992 -1.070 3.226 1.00 92.88 84 ARG A N 1
ATOM 641 C CA . ARG A 1 84 ? -8.938 -1.073 1.752 1.00 92.88 84 ARG A CA 1
ATOM 642 C C . ARG A 1 84 ? -9.892 -0.062 1.124 1.00 92.88 84 ARG A C 1
ATOM 644 O O . ARG A 1 84 ? -9.531 0.623 0.171 1.00 92.88 84 ARG A O 1
ATOM 651 N N . ILE A 1 85 ? -11.115 0.037 1.636 1.00 90.62 85 ILE A N 1
ATOM 652 C CA . ILE A 1 85 ? -12.112 0.954 1.072 1.00 90.62 85 ILE A CA 1
ATOM 653 C C . ILE A 1 85 ? -11.715 2.400 1.337 1.00 90.62 85 ILE A C 1
ATOM 655 O O . ILE A 1 85 ? -11.695 3.190 0.403 1.00 90.62 85 ILE A O 1
ATOM 659 N N . ARG A 1 86 ? -11.239 2.732 2.543 1.00 91.56 86 ARG A N 1
ATOM 660 C CA . ARG A 1 86 ? -10.742 4.088 2.825 1.00 91.56 86 ARG A CA 1
ATOM 661 C C . ARG A 1 86 ? -9.532 4.483 1.990 1.00 91.56 86 ARG A C 1
ATOM 663 O O . ARG A 1 86 ? -9.386 5.659 1.660 1.00 91.56 86 ARG A O 1
ATOM 670 N N . ALA A 1 87 ? -8.691 3.521 1.622 1.00 92.00 87 ALA A N 1
ATOM 671 C CA . ALA A 1 87 ? -7.647 3.744 0.632 1.00 92.00 87 ALA A CA 1
ATOM 672 C C . ALA A 1 87 ? -8.244 4.138 -0.735 1.00 92.00 87 ALA A C 1
ATOM 674 O O . ALA A 1 87 ? -7.840 5.148 -1.312 1.00 92.00 87 ALA A O 1
ATOM 675 N N . LYS A 1 88 ? -9.248 3.407 -1.228 1.00 89.88 88 LYS A N 1
ATOM 676 C CA . LYS A 1 88 ? -9.935 3.719 -2.497 1.00 89.88 88 LYS A CA 1
ATOM 677 C C . LYS A 1 88 ? -10.688 5.051 -2.463 1.00 89.88 88 LYS A C 1
ATOM 679 O O . LYS A 1 88 ? -10.672 5.769 -3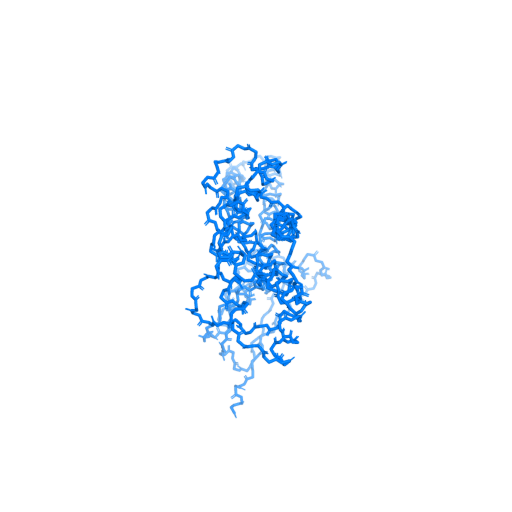.458 1.00 89.88 88 LYS A O 1
ATOM 684 N N . ASP A 1 89 ? -11.250 5.408 -1.312 1.00 88.44 89 ASP A N 1
ATOM 685 C CA . ASP A 1 89 ? -11.918 6.692 -1.062 1.00 88.44 89 ASP A CA 1
ATOM 686 C C . ASP A 1 89 ? -10.919 7.869 -0.955 1.00 88.44 89 ASP A C 1
ATOM 688 O O . ASP A 1 89 ? -11.313 9.028 -0.818 1.00 88.44 89 ASP A O 1
ATOM 692 N N . GLY A 1 90 ? -9.607 7.601 -0.990 1.00 89.00 90 GLY A N 1
ATOM 693 C CA . GLY A 1 90 ? -8.565 8.628 -0.969 1.00 89.00 90 GLY A CA 1
ATOM 694 C C . GLY A 1 90 ? -8.343 9.276 0.400 1.00 89.00 90 GLY A C 1
ATOM 695 O O . GLY A 1 90 ? -7.801 10.385 0.484 1.00 89.00 90 GLY A O 1
ATOM 696 N N . LEU A 1 91 ? -8.746 8.620 1.492 1.00 90.81 91 LEU A N 1
ATOM 697 C CA . LEU A 1 91 ? -8.414 9.097 2.833 1.00 90.81 91 LEU A CA 1
ATOM 698 C C . LEU A 1 91 ? -6.920 8.993 3.077 1.00 90.81 91 LEU A C 1
ATOM 700 O O . LEU A 1 91 ? -6.263 8.087 2.596 1.00 90.81 91 LEU A O 1
ATOM 704 N N . ARG A 1 92 ? -6.392 9.869 3.930 1.00 92.69 92 ARG A N 1
ATOM 705 C CA . ARG A 1 92 ? -5.049 9.699 4.491 1.00 92.69 92 ARG A CA 1
ATOM 706 C C . ARG A 1 92 ? -5.093 8.772 5.701 1.00 92.69 92 ARG A C 1
ATOM 708 O O . ARG A 1 92 ? -6.059 8.787 6.463 1.00 92.69 92 ARG A O 1
ATOM 715 N N . THR A 1 93 ? -3.984 8.098 5.996 1.00 93.62 93 THR A N 1
ATOM 716 C CA . THR A 1 93 ? -3.837 7.245 7.193 1.00 93.62 93 THR A CA 1
ATOM 717 C C . THR A 1 93 ? -4.217 7.967 8.493 1.00 93.62 93 THR A C 1
ATOM 719 O O . THR A 1 93 ? -4.885 7.402 9.353 1.00 93.62 93 THR A O 1
ATOM 722 N N . VAL A 1 94 ? -3.870 9.253 8.634 1.00 92.50 94 VAL A N 1
ATOM 723 C CA . VAL A 1 94 ? -4.242 10.052 9.820 1.00 92.50 94 VAL A CA 1
ATOM 724 C C . VAL A 1 94 ? -5.754 10.252 9.966 1.00 92.50 94 VAL A C 1
ATOM 726 O O . VAL A 1 94 ? -6.235 10.413 11.085 1.00 92.50 94 VAL A O 1
ATOM 729 N N . GLN A 1 95 ? -6.498 10.244 8.856 1.00 93.25 95 GLN A N 1
ATOM 730 C CA . GLN A 1 95 ? -7.959 10.347 8.835 1.00 93.25 95 GLN A CA 1
ATOM 731 C C . GLN A 1 95 ? -8.598 8.996 9.159 1.00 93.25 95 GLN A C 1
ATOM 733 O O . GLN A 1 95 ? -9.493 8.959 9.995 1.00 93.25 95 GLN A O 1
ATOM 738 N N . LEU A 1 96 ? -8.064 7.898 8.614 1.00 93.44 96 LEU A N 1
ATOM 739 C CA . LEU A 1 96 ? -8.459 6.535 8.988 1.00 93.44 96 LEU A CA 1
ATOM 740 C C . LEU A 1 96 ? -8.330 6.308 10.506 1.00 93.44 96 LEU A C 1
ATOM 742 O O . LEU A 1 96 ? -9.276 5.899 11.170 1.00 93.44 96 LEU A O 1
ATOM 746 N N . VAL A 1 97 ? -7.183 6.661 11.098 1.00 94.75 97 VAL A N 1
ATOM 747 C CA . VAL A 1 97 ? -6.985 6.572 12.559 1.00 94.75 97 VAL A CA 1
ATOM 748 C C . VAL A 1 97 ? -7.923 7.525 13.314 1.00 94.75 97 VAL A C 1
ATOM 750 O O . VAL A 1 97 ? -8.343 7.240 14.436 1.00 94.75 97 VAL A O 1
ATOM 753 N N . ALA A 1 98 ? -8.259 8.678 12.731 1.00 91.75 98 ALA A N 1
ATOM 754 C CA . ALA A 1 98 ? -9.203 9.612 13.334 1.00 91.75 98 ALA A CA 1
ATOM 755 C C . ALA A 1 98 ? -10.624 9.032 13.425 1.00 91.75 98 ALA A C 1
ATOM 757 O O . ALA A 1 98 ? -11.253 9.212 14.465 1.00 91.75 98 ALA A O 1
ATOM 758 N N . GLU A 1 99 ? -11.087 8.285 12.417 1.00 92.12 99 GLU A N 1
ATOM 759 C CA . GLU A 1 99 ? -12.378 7.585 12.464 1.00 92.12 99 GLU A CA 1
ATOM 760 C C . GLU A 1 99 ? -12.455 6.610 13.652 1.00 92.12 99 GLU A C 1
ATOM 762 O O . GLU A 1 99 ? -13.393 6.670 14.447 1.00 92.12 99 GLU A O 1
ATOM 767 N N . TYR A 1 100 ? -11.429 5.776 13.849 1.00 93.88 100 TYR A N 1
ATOM 768 C CA . TYR A 1 100 ? -11.373 4.858 14.993 1.00 93.88 100 TYR A CA 1
ATOM 769 C C . TYR A 1 100 ? -11.295 5.581 16.340 1.00 93.88 100 TYR A C 1
ATOM 771 O O . TYR A 1 100 ? -11.924 5.161 17.314 1.00 93.88 100 TYR A O 1
ATOM 779 N N . ARG A 1 101 ? -10.545 6.691 16.417 1.00 92.81 101 ARG A N 1
ATOM 780 C CA . ARG A 1 101 ? -10.501 7.520 17.632 1.00 92.81 101 ARG A CA 1
ATOM 781 C C . ARG A 1 101 ? -11.870 8.102 17.964 1.00 92.81 101 ARG A C 1
ATOM 783 O O . ARG A 1 101 ? -12.223 8.126 19.142 1.00 92.81 101 ARG A O 1
ATOM 790 N N . ALA A 1 102 ? -12.619 8.548 16.957 1.00 91.19 102 ALA A N 1
ATOM 791 C CA . ALA A 1 102 ? -13.975 9.041 17.141 1.00 91.19 102 ALA A CA 1
ATOM 792 C C . ALA A 1 102 ? -14.910 7.925 17.601 1.00 91.19 102 ALA A C 1
ATOM 794 O O . ALA A 1 102 ? -15.536 8.085 18.640 1.00 91.19 102 ALA A O 1
ATOM 795 N N . LEU A 1 103 ? -14.906 6.767 16.932 1.00 93.62 103 LEU A N 1
ATOM 796 C CA . LEU A 1 103 ? -15.701 5.604 17.337 1.00 93.62 103 LEU A CA 1
ATOM 797 C C . LEU A 1 103 ? -15.431 5.207 18.797 1.00 93.62 103 LEU A C 1
ATOM 799 O O . LEU A 1 103 ? -16.362 5.058 19.589 1.00 93.62 103 LEU A O 1
ATOM 803 N N . ARG A 1 104 ? -14.153 5.096 19.184 1.00 95.19 104 ARG A N 1
ATOM 804 C CA . ARG A 1 104 ? -13.744 4.802 20.566 1.00 95.19 104 ARG A CA 1
ATOM 805 C C . ARG A 1 104 ? -14.267 5.848 21.549 1.00 95.19 104 ARG A C 1
ATOM 807 O O . ARG A 1 104 ? -14.795 5.487 22.601 1.00 95.19 104 ARG A O 1
ATOM 814 N N . ALA A 1 105 ? -14.126 7.132 21.220 1.00 92.56 105 ALA A N 1
ATOM 815 C CA . ALA A 1 105 ? -14.615 8.221 22.057 1.00 92.56 105 ALA A CA 1
ATOM 816 C C . ALA A 1 105 ? -16.145 8.191 22.197 1.00 92.56 105 ALA A C 1
ATOM 818 O O . ALA A 1 105 ? -16.639 8.356 23.310 1.00 92.56 105 ALA A O 1
ATOM 819 N N . SER A 1 106 ? -16.878 7.922 21.114 1.00 93.19 106 SER A N 1
ATOM 820 C CA . SER A 1 106 ? -18.338 7.792 21.104 1.00 93.19 106 SER A CA 1
ATOM 821 C C . SER A 1 106 ? -18.807 6.664 22.013 1.00 93.19 106 SER A C 1
ATOM 823 O O . SER A 1 106 ? -19.637 6.893 22.891 1.00 93.19 106 SER A O 1
ATOM 825 N N . VAL A 1 107 ? -18.217 5.471 21.882 1.00 94.25 107 VAL A N 1
ATOM 826 C CA . VAL A 1 107 ? -18.543 4.320 22.736 1.00 94.25 107 VAL A CA 1
ATOM 827 C C . VAL A 1 107 ? -18.331 4.651 24.212 1.00 94.25 107 VAL A C 1
ATOM 829 O O . VAL A 1 107 ? -19.249 4.488 25.014 1.00 94.25 107 VAL A O 1
ATOM 832 N N . LEU A 1 108 ? -17.143 5.141 24.584 1.00 93.00 108 LEU A N 1
ATOM 833 C CA . LEU A 1 108 ? -16.812 5.401 25.988 1.00 93.00 108 LEU A CA 1
ATOM 834 C C . LEU A 1 108 ? -17.646 6.545 26.571 1.00 93.00 108 LEU A C 1
ATOM 836 O O . LEU A 1 108 ? -18.139 6.436 27.692 1.00 93.00 108 LEU A O 1
ATOM 840 N N . ARG A 1 109 ? -17.847 7.627 25.812 1.00 91.50 109 ARG A N 1
ATOM 841 C CA . ARG A 1 109 ? -18.620 8.789 26.257 1.00 91.50 109 ARG A CA 1
ATOM 842 C C . ARG A 1 109 ? -20.090 8.444 26.467 1.00 91.50 109 ARG A C 1
ATOM 844 O O . ARG A 1 109 ? -20.630 8.776 27.520 1.00 91.50 109 ARG A O 1
ATOM 851 N N . LEU A 1 110 ? -20.722 7.779 25.498 1.00 92.75 110 LEU A N 1
ATOM 852 C CA . LEU A 1 110 ? -22.124 7.373 25.613 1.00 92.75 110 LEU A CA 1
ATOM 853 C C . LEU A 1 110 ? -22.305 6.334 26.727 1.00 92.75 110 LEU A C 1
ATOM 855 O O . LEU A 1 110 ? -23.277 6.405 27.471 1.00 92.75 110 LEU A O 1
ATOM 859 N N . TRP A 1 111 ? -21.345 5.422 26.917 1.00 92.25 111 TRP A N 1
ATOM 860 C CA . TRP A 1 111 ? -21.402 4.463 28.021 1.00 92.25 111 TRP A CA 1
ATOM 861 C C . TRP A 1 111 ? -21.304 5.146 29.388 1.00 92.25 111 TRP A C 1
ATOM 863 O O . TRP A 1 111 ? -22.094 4.844 30.281 1.00 92.25 111 TRP A O 1
ATOM 873 N N . MET A 1 112 ? -20.391 6.109 29.554 1.00 88.81 112 MET A N 1
ATOM 874 C CA . MET A 1 112 ? -20.247 6.860 30.808 1.00 88.81 112 MET A CA 1
ATOM 875 C C . MET A 1 112 ? -21.510 7.652 31.173 1.00 88.81 112 MET A C 1
ATOM 877 O O . MET A 1 112 ? -21.813 7.786 32.355 1.00 88.81 112 MET A O 1
ATOM 881 N N . GLN A 1 113 ? -22.276 8.123 30.184 1.00 90.31 113 GLN A N 1
ATOM 882 C CA . GLN A 1 113 ? -23.561 8.799 30.409 1.00 90.31 113 GLN A CA 1
ATOM 883 C C . GLN A 1 113 ? -24.650 7.872 30.966 1.00 90.31 113 GLN A C 1
ATOM 885 O O . GLN A 1 113 ? -25.635 8.360 31.508 1.00 90.31 113 GLN A O 1
ATOM 890 N N . THR A 1 114 ? -24.480 6.548 30.873 1.00 87.25 114 THR A N 1
ATOM 891 C CA . THR A 1 114 ? -25.413 5.580 31.478 1.00 87.25 114 THR A CA 1
ATOM 892 C C . THR A 1 114 ? -25.193 5.373 32.978 1.00 87.25 114 THR A C 1
ATOM 894 O O . THR A 1 114 ? -25.895 4.559 33.574 1.00 87.25 114 THR A O 1
ATOM 897 N N . GLU A 1 115 ? -24.217 6.071 33.575 1.00 80.81 115 GLU A N 1
ATOM 898 C CA . GLU A 1 115 ? -23.824 5.952 34.987 1.00 80.81 115 GLU A CA 1
ATOM 899 C C . GLU A 1 115 ? -23.709 4.484 35.447 1.00 80.81 115 GLU A C 1
ATOM 901 O O . GLU A 1 115 ? -24.430 4.030 36.342 1.00 80.81 115 GLU A O 1
ATOM 906 N N . PRO A 1 116 ? -22.829 3.680 34.819 1.00 76.00 116 PRO A N 1
ATOM 907 C CA . PRO A 1 116 ? -22.734 2.266 35.137 1.00 76.00 116 PRO A CA 1
ATOM 908 C C . PRO A 1 116 ? -22.342 2.069 36.609 1.00 76.00 116 PRO A C 1
ATOM 910 O O . PRO A 1 116 ? -21.295 2.524 37.056 1.00 76.00 116 PRO A O 1
ATOM 913 N N . ALA A 1 117 ? -23.168 1.323 37.353 1.00 69.12 117 ALA A N 1
ATOM 914 C CA . ALA A 1 117 ? -22.968 1.050 38.784 1.00 69.12 117 ALA A CA 1
ATOM 915 C C . ALA A 1 117 ? -21.599 0.422 39.132 1.00 69.12 117 ALA A C 1
ATOM 917 O O . ALA A 1 117 ? -21.127 0.533 40.260 1.00 69.12 117 ALA A O 1
ATOM 918 N N . HIS A 1 118 ? -20.962 -0.244 38.166 1.00 74.50 118 HIS A N 1
ATOM 919 C CA . HIS A 1 118 ? -19.581 -0.701 38.236 1.00 74.50 118 HIS A CA 1
ATOM 920 C C . HIS A 1 118 ? -18.963 -0.589 36.841 1.00 74.50 118 HIS A C 1
ATOM 922 O O . HIS A 1 118 ? -19.571 -1.043 35.869 1.00 74.50 118 HIS A O 1
ATOM 928 N N . THR A 1 119 ? -17.764 -0.015 36.760 1.00 70.75 119 THR A N 1
ATOM 929 C CA . THR A 1 119 ? -16.949 0.067 35.541 1.00 70.75 119 THR A CA 1
ATOM 930 C C . THR A 1 119 ? -15.838 -0.971 35.675 1.00 70.75 119 THR A C 1
ATOM 932 O O . THR A 1 119 ? -14.83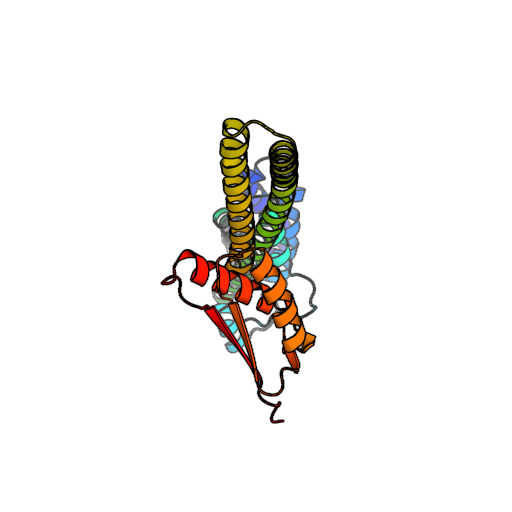1 -0.679 36.324 1.00 70.75 119 THR A O 1
ATOM 935 N N . PRO A 1 120 ? -15.985 -2.188 35.118 1.00 79.19 120 PRO A N 1
ATOM 936 C CA . PRO A 1 120 ? -14.891 -3.144 35.124 1.00 79.19 120 PRO A CA 1
ATOM 937 C C . PRO A 1 120 ? -13.774 -2.545 34.270 1.00 79.19 120 PRO A C 1
ATOM 939 O O . PRO A 1 120 ? -13.942 -2.377 33.063 1.00 79.19 120 PRO A O 1
ATOM 942 N N . ILE A 1 121 ? -12.647 -2.188 34.890 1.00 83.38 121 ILE A N 1
ATOM 943 C CA . ILE A 1 121 ? -11.470 -1.666 34.176 1.00 83.38 121 ILE A CA 1
ATOM 944 C C . ILE A 1 121 ? -11.057 -2.645 33.064 1.00 83.38 121 ILE A C 1
ATOM 946 O O . ILE A 1 121 ? -10.691 -2.217 31.973 1.00 83.38 121 ILE A O 1
ATOM 950 N N . ASP A 1 122 ? -11.237 -3.945 33.303 1.00 83.94 122 ASP A N 1
ATOM 951 C CA . ASP A 1 122 ? -10.988 -5.014 32.337 1.00 83.94 122 ASP A CA 1
ATOM 952 C C . ASP A 1 122 ? -11.819 -4.875 31.050 1.00 83.94 122 ASP A C 1
ATOM 954 O O . ASP A 1 122 ? -11.295 -5.109 29.964 1.00 83.94 122 ASP A O 1
ATOM 958 N N . ASP A 1 123 ? -13.087 -4.448 31.131 1.00 85.81 123 ASP A N 1
ATOM 959 C CA . ASP A 1 123 ? -13.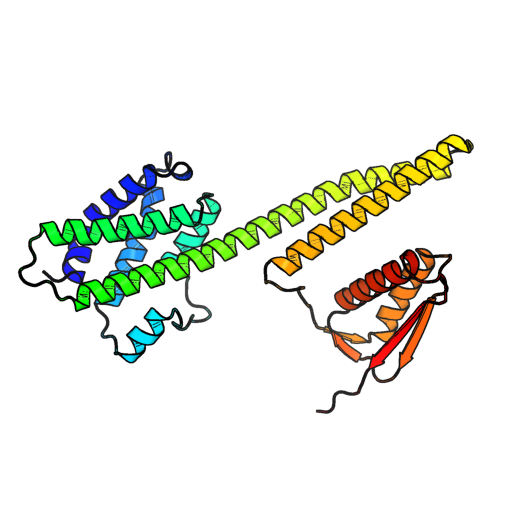927 -4.243 29.940 1.00 85.81 123 ASP A CA 1
ATOM 960 C C . ASP A 1 123 ? -13.367 -3.111 29.070 1.00 85.81 123 ASP A C 1
ATOM 962 O O . ASP A 1 123 ? -13.336 -3.221 27.844 1.00 85.81 123 ASP A O 1
ATOM 966 N N . VAL A 1 124 ? -12.884 -2.040 29.705 1.00 89.31 124 VAL A N 1
ATOM 967 C CA . VAL A 1 124 ? -12.279 -0.892 29.017 1.00 89.31 124 VAL A CA 1
ATOM 968 C C . VAL A 1 124 ? -10.936 -1.267 28.399 1.00 89.31 124 VAL A C 1
ATOM 970 O O . VAL A 1 124 ? -10.677 -0.908 27.251 1.00 89.31 124 VAL A O 1
ATOM 973 N N . ILE A 1 125 ? -10.091 -2.003 29.128 1.00 87.50 125 ILE A N 1
ATOM 974 C CA . ILE A 1 125 ? -8.800 -2.483 28.618 1.00 87.50 125 ILE A CA 1
ATOM 975 C C . ILE A 1 125 ? -9.024 -3.362 27.387 1.00 87.50 125 ILE A C 1
ATOM 977 O O . ILE A 1 125 ? -8.457 -3.081 26.335 1.00 87.50 125 ILE A O 1
ATOM 981 N N . ARG A 1 126 ? -9.904 -4.366 27.480 1.00 86.81 126 ARG A N 1
ATOM 982 C CA . ARG A 1 126 ? -10.178 -5.284 26.364 1.00 86.81 126 ARG A CA 1
ATOM 983 C C . ARG A 1 126 ? -10.806 -4.580 25.165 1.00 86.81 126 ARG A C 1
ATOM 985 O O . ARG A 1 126 ? -10.495 -4.912 24.027 1.00 86.81 126 ARG A O 1
ATOM 992 N N . PHE A 1 127 ? -11.659 -3.586 25.401 1.00 91.94 127 PHE A N 1
ATOM 993 C CA . PHE A 1 127 ? -12.206 -2.763 24.325 1.00 91.94 127 PHE A CA 1
ATOM 994 C C . PHE A 1 127 ? -11.117 -1.953 23.611 1.00 91.94 127 PHE A C 1
ATOM 996 O O . PHE A 1 127 ? -11.092 -1.920 22.382 1.00 91.94 127 PHE A O 1
ATOM 1003 N N . ASN A 1 128 ? -10.200 -1.338 24.362 1.00 91.62 128 ASN A N 1
ATOM 1004 C CA . ASN A 1 128 ? -9.080 -0.602 23.779 1.00 91.62 128 ASN A CA 1
ATOM 1005 C C . ASN A 1 128 ? -8.149 -1.528 22.986 1.00 91.62 128 ASN A C 1
ATOM 1007 O O . ASN A 1 128 ? -7.811 -1.186 21.859 1.00 91.62 128 ASN A O 1
ATOM 1011 N N . GLU A 1 129 ? -7.819 -2.714 23.513 1.00 88.56 129 GLU A N 1
ATOM 1012 C CA . GLU A 1 129 ? -7.040 -3.729 22.785 1.00 88.56 129 GLU A CA 1
ATOM 1013 C C . GLU A 1 129 ? -7.717 -4.124 21.461 1.00 88.56 129 GLU A C 1
ATOM 1015 O O . GLU A 1 129 ? -7.059 -4.190 20.425 1.00 88.56 129 GLU A O 1
ATOM 1020 N N . ALA A 1 130 ? -9.036 -4.351 21.467 1.00 89.75 130 ALA A N 1
ATOM 1021 C CA . ALA A 1 130 ? -9.779 -4.716 20.260 1.00 89.75 130 ALA A CA 1
ATOM 1022 C C . ALA A 1 130 ? -9.816 -3.579 19.219 1.00 89.75 130 ALA A C 1
ATOM 1024 O O . ALA A 1 130 ? -9.704 -3.837 18.021 1.00 89.75 130 ALA A O 1
ATOM 1025 N N . ILE A 1 131 ? -9.940 -2.322 19.661 1.00 92.94 131 ILE A N 1
ATOM 1026 C CA . ILE A 1 131 ? -9.852 -1.148 18.780 1.00 92.94 131 ILE A CA 1
ATOM 1027 C C . ILE A 1 131 ? -8.441 -0.995 18.210 1.00 92.94 131 ILE A C 1
ATOM 1029 O O . ILE A 1 131 ? -8.302 -0.765 17.012 1.00 92.94 131 ILE A O 1
ATOM 1033 N N . ASP A 1 132 ? -7.403 -1.124 19.034 1.00 91.31 132 ASP A N 1
ATOM 1034 C CA . ASP A 1 132 ? -6.018 -0.960 18.593 1.00 91.31 132 ASP A CA 1
ATOM 1035 C C . ASP A 1 132 ? -5.627 -2.062 17.587 1.00 91.31 132 ASP A C 1
ATOM 1037 O O . ASP A 1 132 ? -4.991 -1.766 16.574 1.00 91.31 132 ASP A O 1
ATOM 1041 N N . GLN A 1 133 ? -6.113 -3.294 17.783 1.00 87.88 133 GLN A N 1
ATOM 1042 C CA . GLN A 1 133 ? -5.997 -4.382 16.805 1.00 87.88 133 GLN A CA 1
ATOM 1043 C C . GLN A 1 133 ? -6.709 -4.043 15.483 1.00 87.88 133 GLN A C 1
ATOM 1045 O O . GLN A 1 133 ? -6.120 -4.181 14.411 1.00 87.88 133 GLN A O 1
ATOM 1050 N N . ALA A 1 134 ? -7.951 -3.548 15.536 1.00 91.06 134 ALA A N 1
ATOM 1051 C CA . ALA A 1 134 ? -8.692 -3.148 14.337 1.00 91.06 134 ALA A CA 1
ATOM 1052 C C . ALA A 1 134 ? -8.014 -1.983 13.588 1.00 91.06 134 ALA A C 1
ATOM 1054 O O . ALA A 1 134 ? -7.995 -1.962 12.354 1.00 91.06 134 ALA A O 1
ATOM 1055 N N . ILE A 1 135 ? -7.416 -1.027 14.310 1.00 93.69 135 ILE A N 1
ATOM 1056 C CA . ILE A 1 135 ? -6.609 0.050 13.721 1.00 93.69 135 ILE A CA 1
ATOM 1057 C C . ILE A 1 135 ? -5.387 -0.535 13.011 1.00 93.69 135 ILE A C 1
ATOM 1059 O O . ILE A 1 135 ? -5.135 -0.167 11.865 1.00 93.69 135 ILE A O 1
ATOM 1063 N N . ALA A 1 136 ? -4.641 -1.429 13.665 1.00 89.88 136 ALA A N 1
ATOM 1064 C CA . ALA A 1 136 ? -3.443 -2.040 13.092 1.00 89.88 136 ALA A CA 1
ATOM 1065 C C . ALA A 1 136 ? -3.764 -2.795 11.792 1.00 89.88 136 ALA A C 1
ATOM 1067 O O . ALA A 1 136 ? -3.135 -2.536 10.765 1.00 89.88 136 ALA A O 1
ATOM 1068 N N . GLU A 1 137 ? -4.804 -3.635 11.806 1.00 89.25 137 GLU A N 1
ATOM 1069 C CA . GLU A 1 137 ? -5.288 -4.348 10.617 1.00 89.25 137 GLU A CA 1
ATOM 1070 C C . GLU A 1 137 ? -5.716 -3.380 9.508 1.00 89.25 137 GLU A C 1
ATOM 1072 O O . GLU A 1 137 ? -5.300 -3.521 8.358 1.00 89.25 137 GLU A O 1
ATOM 1077 N N . SER A 1 138 ? -6.500 -2.352 9.844 1.00 93.31 138 SER A N 1
ATOM 1078 C CA . SER A 1 138 ? -6.965 -1.373 8.855 1.00 93.31 138 SER A CA 1
ATOM 1079 C C . SER A 1 138 ? -5.812 -0.609 8.221 1.00 93.31 138 SER A C 1
ATOM 1081 O O . SER A 1 138 ? -5.822 -0.388 7.017 1.00 93.31 138 SER A O 1
ATOM 1083 N N . VAL A 1 139 ? -4.821 -0.191 9.013 1.00 94.25 139 VAL A N 1
ATOM 1084 C CA . VAL A 1 139 ? -3.646 0.537 8.518 1.00 94.25 139 VAL A CA 1
ATOM 1085 C C . VAL A 1 139 ? -2.793 -0.361 7.627 1.00 94.25 139 VAL A C 1
ATOM 1087 O O . VAL A 1 139 ? -2.377 0.082 6.560 1.00 94.25 139 VAL A O 1
ATOM 1090 N N . GLN A 1 140 ? -2.573 -1.618 8.017 1.00 89.38 140 GLN A N 1
ATOM 1091 C CA . GLN A 1 140 ? -1.819 -2.578 7.210 1.00 89.38 140 GLN A CA 1
ATOM 1092 C C . GLN A 1 140 ? -2.471 -2.787 5.837 1.00 89.38 140 GLN A C 1
ATOM 1094 O O . GLN A 1 140 ? -1.798 -2.709 4.809 1.00 89.38 140 GLN A O 1
ATOM 1099 N N . PHE A 1 141 ? -3.786 -3.007 5.809 1.00 90.50 141 PHE A N 1
ATOM 1100 C CA . PHE A 1 141 ? -4.523 -3.265 4.573 1.00 90.50 141 PHE A CA 1
ATOM 1101 C C . PHE A 1 141 ? -4.755 -2.001 3.739 1.00 90.50 141 PHE A C 1
ATOM 1103 O O . PHE A 1 141 ? -4.723 -2.067 2.513 1.00 90.50 141 PHE A O 1
ATOM 1110 N N . TYR A 1 142 ? -4.905 -0.842 4.384 1.00 93.69 142 TYR A N 1
ATOM 1111 C CA . TYR A 1 142 ? -4.861 0.461 3.722 1.00 93.69 142 TYR A CA 1
ATOM 1112 C C . TYR A 1 142 ? -3.530 0.656 2.984 1.00 93.69 142 TYR A C 1
ATOM 1114 O O . TYR A 1 142 ? -3.523 1.041 1.817 1.00 93.69 142 TYR A O 1
ATOM 1122 N N . SER A 1 143 ? -2.402 0.385 3.651 1.00 90.25 143 SER A N 1
ATOM 1123 C CA . SER A 1 143 ? -1.075 0.545 3.053 1.00 90.25 143 SER A CA 1
ATOM 1124 C C . SER A 1 143 ? -0.871 -0.414 1.884 1.00 90.25 143 SER A C 1
ATOM 1126 O O . SER A 1 143 ? -0.448 0.023 0.819 1.00 90.25 143 SER A O 1
ATOM 1128 N N . ALA A 1 144 ? -1.259 -1.683 2.040 1.00 87.19 144 ALA A N 1
ATOM 1129 C CA . ALA A 1 144 ? -1.191 -2.661 0.957 1.00 87.19 144 ALA A CA 1
ATOM 1130 C C . ALA A 1 144 ? -2.023 -2.237 -0.270 1.00 87.19 144 ALA A C 1
ATOM 1132 O O . ALA A 1 144 ? -1.558 -2.349 -1.404 1.00 87.19 144 ALA A O 1
ATOM 1133 N N . GLU A 1 145 ? -3.228 -1.699 -0.058 1.00 90.81 145 GLU A N 1
ATOM 1134 C CA . GLU A 1 145 ? -4.075 -1.194 -1.145 1.00 90.81 145 GLU A CA 1
ATOM 1135 C C . GLU A 1 145 ? -3.471 0.054 -1.812 1.00 90.81 145 GLU A C 1
ATOM 1137 O O . GLU A 1 145 ? -3.474 0.165 -3.037 1.00 90.81 145 GLU A O 1
ATOM 1142 N N . MET A 1 146 ? -2.907 0.985 -1.035 1.00 89.56 146 MET A N 1
ATOM 1143 C CA . MET A 1 146 ? -2.189 2.151 -1.569 1.00 89.56 146 MET A CA 1
ATOM 1144 C C . MET A 1 146 ? -1.001 1.746 -2.443 1.00 89.56 146 MET A C 1
ATOM 1146 O O . MET A 1 146 ? -0.808 2.314 -3.522 1.00 89.56 146 MET A O 1
ATOM 1150 N N . ASP A 1 147 ? -0.230 0.752 -2.009 1.00 85.06 147 ASP A N 1
ATOM 1151 C CA . ASP A 1 147 ? 0.904 0.229 -2.766 1.00 85.06 147 ASP A CA 1
ATOM 1152 C C . ASP A 1 147 ? 0.432 -0.429 -4.070 1.00 85.06 147 ASP A C 1
ATOM 1154 O O . ASP A 1 147 ? 1.000 -0.180 -5.138 1.00 85.06 147 ASP A O 1
ATOM 1158 N N . GLN A 1 148 ? -0.669 -1.186 -4.025 1.00 85.00 148 GLN A N 1
ATOM 1159 C CA . GLN A 1 148 ? -1.290 -1.766 -5.215 1.00 85.00 148 GLN A CA 1
ATOM 1160 C C . GLN A 1 148 ? -1.776 -0.690 -6.198 1.00 85.00 148 GLN A C 1
ATOM 1162 O O . GLN A 1 148 ? -1.470 -0.766 -7.391 1.00 85.00 148 GLN A O 1
ATOM 1167 N N . LEU A 1 149 ? -2.503 0.326 -5.725 1.00 85.38 149 LEU A N 1
ATOM 1168 C CA . LEU A 1 149 ? -2.988 1.424 -6.568 1.00 85.38 149 LEU A CA 1
ATOM 1169 C C . LEU A 1 149 ? -1.826 2.189 -7.208 1.00 85.38 149 LEU A C 1
ATOM 1171 O O . LEU A 1 149 ? -1.863 2.491 -8.404 1.00 85.38 149 LEU A O 1
ATOM 1175 N N . ARG A 1 150 ? -0.756 2.439 -6.446 1.00 83.69 150 ARG A N 1
ATOM 1176 C CA . ARG A 1 150 ? 0.474 3.051 -6.956 1.00 83.69 150 ARG A CA 1
ATOM 1177 C C . ARG A 1 150 ? 1.126 2.192 -8.043 1.00 83.69 150 ARG A C 1
ATOM 1179 O O . ARG A 1 150 ? 1.531 2.734 -9.071 1.00 83.69 150 ARG A O 1
ATOM 1186 N N . ASN A 1 151 ? 1.186 0.874 -7.856 1.00 79.19 151 ASN A N 1
ATOM 1187 C CA . ASN A 1 151 ? 1.729 -0.063 -8.843 1.00 79.19 151 ASN A CA 1
ATOM 1188 C C . ASN A 1 151 ? 0.936 -0.053 -10.154 1.00 79.19 151 ASN A C 1
ATOM 1190 O O . ASN A 1 151 ? 1.529 0.031 -11.233 1.00 79.19 151 ASN A O 1
ATOM 1194 N N . VAL A 1 152 ? -0.396 -0.095 -10.070 1.00 82.06 152 VAL A N 1
ATOM 1195 C CA . VAL A 1 152 ? -1.276 -0.035 -11.247 1.00 82.06 152 VAL A CA 1
ATOM 1196 C C . VAL A 1 152 ? -1.096 1.292 -11.981 1.00 82.06 152 VAL A C 1
ATOM 1198 O O . VAL A 1 152 ? -0.876 1.293 -13.192 1.00 82.06 152 VAL A O 1
ATOM 1201 N N . PHE A 1 153 ? -1.119 2.413 -11.255 1.00 82.56 153 PHE A N 1
ATOM 1202 C CA . PHE A 1 153 ? -0.951 3.744 -11.839 1.00 82.56 153 PHE A CA 1
ATOM 1203 C C . PHE A 1 153 ? 0.375 3.880 -12.596 1.00 82.56 153 PHE A C 1
ATOM 1205 O O . PHE A 1 153 ? 0.403 4.333 -13.740 1.00 82.56 153 PHE A O 1
ATOM 1212 N N . LEU A 1 154 ? 1.477 3.439 -11.988 1.00 82.31 154 LEU A N 1
ATOM 1213 C CA . LEU A 1 154 ? 2.791 3.477 -12.622 1.00 82.31 154 LEU A CA 1
ATOM 1214 C C . LEU A 1 154 ? 2.891 2.546 -13.828 1.00 82.31 154 LEU A C 1
ATOM 1216 O O . LEU A 1 154 ? 3.492 2.923 -14.831 1.00 82.31 154 LEU A O 1
ATOM 1220 N N . GLY A 1 155 ? 2.286 1.358 -13.761 1.00 79.06 155 GLY A N 1
ATOM 1221 C CA . GLY A 1 155 ? 2.225 0.436 -14.892 1.00 79.06 155 GLY A CA 1
ATOM 1222 C C . GLY A 1 155 ? 1.529 1.052 -16.108 1.00 79.06 155 GLY A C 1
ATOM 1223 O O . GLY A 1 155 ? 2.084 1.015 -17.209 1.00 79.06 155 GLY A O 1
ATOM 1224 N N . VAL A 1 156 ? 0.362 1.670 -15.896 1.00 75.81 156 VAL A N 1
ATOM 1225 C CA . VAL A 1 156 ? -0.403 2.368 -16.945 1.00 75.81 156 VAL A CA 1
ATOM 1226 C C . VAL A 1 156 ? 0.396 3.542 -17.507 1.00 75.81 156 VAL A C 1
ATOM 1228 O O . VAL A 1 156 ? 0.591 3.624 -18.716 1.00 75.81 156 VAL A O 1
ATOM 1231 N N . LEU A 1 157 ? 0.950 4.397 -16.643 1.00 82.62 157 LEU A N 1
ATOM 1232 C CA . LEU A 1 157 ? 1.751 5.542 -17.077 1.00 82.62 157 LEU A CA 1
ATOM 1233 C C . LEU A 1 157 ? 2.981 5.106 -17.889 1.00 82.62 157 LEU A C 1
ATOM 1235 O O . LEU A 1 157 ? 3.308 5.708 -18.908 1.00 82.62 157 LEU A O 1
ATOM 1239 N N . GLY A 1 158 ? 3.655 4.036 -17.464 1.00 81.38 158 GLY A N 1
ATOM 1240 C CA . GLY A 1 158 ? 4.791 3.468 -18.181 1.00 81.38 158 GLY A CA 1
ATOM 1241 C C . GLY A 1 158 ? 4.423 2.970 -19.578 1.00 81.38 158 GLY A C 1
ATOM 1242 O O . GLY A 1 158 ? 5.171 3.185 -20.530 1.00 81.38 158 GLY A O 1
ATOM 1243 N N . HIS A 1 159 ? 3.273 2.315 -19.718 1.00 79.50 159 HIS A N 1
ATOM 1244 C CA . HIS A 1 159 ? 2.754 1.898 -21.018 1.00 79.50 159 HIS A CA 1
ATOM 1245 C C . HIS A 1 159 ? 2.428 3.108 -21.911 1.00 79.50 159 HIS A C 1
ATOM 1247 O O . HIS A 1 159 ? 2.916 3.193 -23.042 1.00 79.50 159 HIS A O 1
ATOM 1253 N N . ASP A 1 160 ? 1.690 4.079 -21.376 1.00 81.81 160 ASP A N 1
ATOM 1254 C CA . ASP A 1 160 ? 1.211 5.246 -22.122 1.00 81.81 160 ASP A CA 1
ATOM 1255 C C . ASP A 1 160 ? 2.335 6.200 -22.539 1.00 81.81 160 ASP A C 1
ATOM 1257 O O . ASP A 1 160 ? 2.206 6.892 -23.546 1.00 81.81 160 ASP A O 1
ATOM 1261 N N . LEU A 1 161 ? 3.462 6.213 -21.819 1.00 86.88 161 LEU A N 1
ATOM 1262 C CA . LEU A 1 161 ? 4.655 6.977 -22.199 1.00 86.88 161 LEU A CA 1
ATOM 1263 C C . LEU A 1 161 ? 5.544 6.244 -23.215 1.00 86.88 161 LEU A C 1
ATOM 1265 O O . LEU A 1 161 ? 6.160 6.897 -24.062 1.00 86.88 161 LEU A O 1
ATOM 1269 N N . ARG A 1 162 ? 5.599 4.903 -23.191 1.00 82.88 162 ARG A N 1
ATOM 1270 C CA . ARG A 1 162 ? 6.384 4.127 -24.171 1.00 82.88 162 ARG A CA 1
ATOM 1271 C C . ARG A 1 162 ? 5.842 4.261 -25.590 1.00 82.88 162 ARG A C 1
ATOM 1273 O O . ARG A 1 162 ? 6.632 4.374 -26.521 1.00 82.88 162 ARG A O 1
ATOM 1280 N N . GLY A 1 163 ? 4.521 4.281 -25.765 1.00 74.62 163 GLY A N 1
ATOM 1281 C CA . GLY A 1 163 ? 3.877 4.443 -27.075 1.00 74.62 163 GLY A CA 1
ATOM 1282 C C . GLY A 1 163 ? 4.370 5.665 -27.873 1.00 74.62 163 GLY A C 1
ATOM 1283 O O . GLY A 1 163 ? 4.961 5.491 -28.944 1.00 74.62 163 GLY A O 1
ATOM 1284 N N . PRO A 1 164 ? 4.180 6.902 -27.374 1.00 82.44 164 PRO A N 1
ATOM 1285 C CA . PRO A 1 164 ? 4.634 8.109 -28.058 1.00 82.44 164 PRO A CA 1
ATOM 1286 C C . PRO A 1 164 ? 6.161 8.177 -28.167 1.00 82.44 164 PRO A C 1
ATOM 1288 O O . PRO A 1 164 ? 6.673 8.632 -29.190 1.00 82.44 164 PRO A O 1
ATOM 1291 N N . LEU A 1 165 ? 6.905 7.684 -27.170 1.00 88.44 165 LEU A N 1
ATOM 1292 C CA . LEU A 1 165 ? 8.366 7.645 -27.229 1.00 88.44 165 LEU A CA 1
ATOM 1293 C C . LEU A 1 165 ? 8.871 6.740 -28.362 1.00 88.44 165 LEU A C 1
ATOM 1295 O O . LEU A 1 165 ? 9.737 7.149 -29.137 1.00 88.44 165 LEU A O 1
ATOM 1299 N N . ASN A 1 166 ? 8.291 5.547 -28.507 1.00 81.31 166 ASN A N 1
ATOM 1300 C CA . ASN A 1 166 ? 8.609 4.623 -29.592 1.00 81.31 166 ASN A CA 1
ATOM 1301 C C . ASN A 1 166 ? 8.259 5.220 -30.957 1.00 81.31 166 ASN A C 1
ATOM 1303 O O . ASN A 1 166 ? 9.041 5.088 -31.894 1.00 81.31 166 ASN A O 1
ATOM 1307 N N . ALA A 1 167 ? 7.134 5.932 -31.074 1.00 82.75 167 ALA A N 1
ATOM 1308 C CA . ALA A 1 167 ? 6.779 6.628 -32.308 1.00 82.75 167 ALA A CA 1
ATOM 1309 C C . ALA A 1 167 ? 7.816 7.705 -32.683 1.00 82.75 167 ALA A C 1
ATOM 1311 O O . ALA A 1 167 ? 8.238 7.775 -33.841 1.00 82.75 167 ALA A O 1
ATOM 1312 N N . VAL A 1 168 ? 8.278 8.507 -31.713 1.00 85.38 168 VAL A N 1
ATOM 1313 C CA . VAL A 1 168 ? 9.340 9.509 -31.923 1.00 85.38 168 VAL A CA 1
ATOM 1314 C C . VAL A 1 168 ? 10.648 8.842 -32.345 1.00 85.38 168 VAL A C 1
ATOM 1316 O O . VAL A 1 168 ? 11.282 9.307 -33.295 1.00 85.38 168 VAL A O 1
ATOM 1319 N N . LEU A 1 169 ? 11.042 7.752 -31.682 1.00 88.06 169 LEU A N 1
ATOM 1320 C CA . LEU A 1 169 ? 12.257 7.002 -32.005 1.00 88.06 169 LEU A CA 1
ATOM 1321 C C . LEU A 1 169 ? 12.204 6.416 -33.418 1.00 88.06 169 LEU A C 1
ATOM 1323 O O . LEU A 1 169 ? 13.086 6.713 -34.220 1.00 88.06 169 LEU A O 1
ATOM 1327 N N . LEU A 1 170 ? 11.148 5.671 -33.755 1.00 85.38 170 LEU A N 1
ATOM 1328 C CA . LEU A 1 170 ? 10.969 5.054 -35.074 1.00 85.38 170 LEU A CA 1
ATOM 1329 C C . LEU A 1 170 ? 10.961 6.100 -36.191 1.00 85.38 170 LEU A C 1
ATOM 1331 O O . LEU A 1 170 ? 11.652 5.943 -37.196 1.00 85.38 170 LEU A O 1
ATOM 1335 N N . THR A 1 171 ? 10.223 7.197 -36.005 1.00 86.69 171 THR A N 1
ATOM 1336 C CA . THR A 1 171 ? 10.171 8.287 -36.991 1.00 86.69 171 THR A CA 1
ATOM 1337 C C . THR A 1 171 ? 11.548 8.932 -37.151 1.00 86.69 171 THR A C 1
ATOM 1339 O O . THR A 1 171 ? 11.996 9.161 -38.273 1.00 86.69 171 THR A O 1
ATOM 1342 N N . SER A 1 172 ? 12.261 9.177 -36.048 1.00 89.50 172 SER A N 1
ATOM 1343 C CA . SER A 1 172 ? 13.602 9.769 -36.091 1.00 89.50 172 SER A CA 1
ATOM 1344 C C . SER A 1 172 ? 14.614 8.848 -36.779 1.00 89.50 172 SER A C 1
ATOM 1346 O O . SER A 1 172 ? 15.424 9.317 -37.577 1.00 89.50 172 SER A O 1
ATOM 1348 N N . GLU A 1 173 ? 14.550 7.540 -36.520 1.00 86.69 173 GLU A N 1
ATOM 1349 C CA . GLU A 1 173 ? 15.394 6.531 -37.167 1.00 86.69 173 GLU A CA 1
ATOM 1350 C C . GLU A 1 173 ? 15.096 6.413 -38.667 1.00 86.69 173 GLU A C 1
ATOM 1352 O O . GLU A 1 173 ? 16.027 6.343 -39.471 1.00 86.69 173 GLU A O 1
ATOM 1357 N N . LEU A 1 174 ? 13.819 6.451 -39.066 1.00 89.44 174 LEU A N 1
ATOM 1358 C CA . LEU A 1 174 ? 13.415 6.448 -40.474 1.00 89.44 174 LEU A CA 1
ATOM 1359 C C . LEU A 1 174 ? 13.928 7.687 -41.213 1.00 89.44 174 LEU A C 1
ATOM 1361 O O . LEU A 1 174 ? 14.567 7.550 -42.257 1.00 89.44 174 LEU A O 1
ATOM 1365 N N . ILE A 1 175 ? 13.714 8.887 -40.664 1.00 89.62 175 ILE A N 1
ATOM 1366 C CA . ILE A 1 175 ? 14.202 10.126 -41.290 1.00 89.62 175 ILE A CA 1
ATOM 1367 C C . ILE A 1 175 ? 15.735 10.117 -41.336 1.00 89.62 175 ILE A C 1
ATOM 1369 O O . ILE A 1 175 ? 16.316 10.515 -42.341 1.00 89.62 175 ILE A O 1
ATOM 1373 N N . SER A 1 176 ? 16.407 9.600 -40.302 1.00 87.06 176 SER A N 1
ATOM 1374 C CA . SER A 1 176 ? 17.871 9.539 -40.275 1.00 87.06 176 SER A CA 1
ATOM 1375 C C . SER A 1 176 ? 18.441 8.609 -41.345 1.00 87.06 176 SER A C 1
ATOM 1377 O O . SER A 1 176 ? 19.550 8.853 -41.808 1.00 87.06 176 SER A O 1
ATOM 1379 N N . LYS A 1 177 ? 17.714 7.552 -41.730 1.00 84.75 177 LYS A N 1
ATOM 1380 C CA . LYS A 1 177 ? 18.106 6.632 -42.811 1.00 84.75 177 LYS A CA 1
ATOM 1381 C C . LYS A 1 177 ? 17.834 7.202 -44.204 1.00 84.75 177 LYS A C 1
ATOM 1383 O O . LYS A 1 177 ? 18.548 6.866 -45.142 1.00 84.75 177 LYS A O 1
ATOM 1388 N N . LEU A 1 178 ? 16.798 8.029 -44.344 1.00 88.25 178 LEU A N 1
ATOM 1389 C CA . LEU A 1 178 ? 16.380 8.620 -45.621 1.00 88.25 178 LEU A CA 1
ATOM 1390 C C . LEU A 1 178 ? 17.062 9.965 -45.920 1.00 88.25 178 LEU A C 1
ATOM 1392 O O . LEU A 1 178 ? 17.118 10.383 -47.074 1.00 88.25 178 LEU A O 1
ATOM 1396 N N . SER A 1 179 ? 17.561 10.658 -44.896 1.00 84.19 179 SER A N 1
ATOM 1397 C CA . SER A 1 179 ? 18.184 11.973 -45.033 1.00 84.19 179 SER A CA 1
ATOM 1398 C C . SER A 1 179 ? 19.560 11.886 -45.692 1.00 84.19 179 SER A C 1
ATOM 1400 O O . SER A 1 179 ? 20.479 11.261 -45.170 1.00 84.19 179 SER A O 1
ATOM 1402 N N . THR A 1 180 ? 19.742 12.610 -46.795 1.00 84.81 180 THR A N 1
ATOM 1403 C CA . THR A 1 180 ? 21.052 12.815 -47.435 1.00 84.81 180 THR A CA 1
ATOM 1404 C C . THR A 1 180 ? 21.803 14.023 -46.871 1.00 84.81 180 THR A C 1
ATOM 1406 O O . THR A 1 180 ? 22.957 14.252 -47.226 1.00 84.81 180 THR A O 1
ATOM 1409 N N . GLU A 1 181 ? 21.169 14.817 -46.000 1.00 92.06 181 GLU A N 1
ATOM 1410 C CA . GLU A 1 181 ? 21.771 16.013 -45.415 1.00 92.06 181 GLU A CA 1
ATOM 1411 C C . GLU A 1 181 ? 22.519 15.680 -44.103 1.00 92.06 181 GLU A C 1
ATOM 1413 O O . GLU A 1 181 ? 21.909 15.180 -43.143 1.00 92.06 181 GLU A O 1
ATOM 1418 N N . PRO A 1 182 ? 23.833 15.975 -44.000 1.00 83.31 182 PRO A N 1
ATOM 1419 C CA . PRO A 1 182 ? 24.623 15.657 -42.806 1.00 83.31 182 PRO A CA 1
ATOM 1420 C C . PRO A 1 182 ? 24.159 16.390 -41.539 1.00 83.31 182 PRO A C 1
ATOM 1422 O O . PRO A 1 182 ? 24.237 15.844 -40.436 1.00 83.31 182 PRO A O 1
ATOM 1425 N N . ALA A 1 183 ? 23.666 17.626 -41.678 1.00 82.06 183 ALA A N 1
ATOM 1426 C CA . ALA A 1 183 ? 23.189 18.424 -40.552 1.00 82.06 183 ALA A CA 1
ATOM 1427 C C . ALA A 1 183 ? 21.909 17.833 -39.939 1.00 82.06 183 ALA A C 1
ATOM 1429 O O . ALA A 1 183 ? 21.838 17.681 -38.719 1.00 82.06 183 ALA A O 1
ATOM 1430 N N . ILE A 1 184 ? 20.935 17.433 -40.762 1.00 84.25 184 ILE A N 1
ATOM 1431 C CA . ILE A 1 184 ? 19.692 16.783 -40.316 1.00 84.25 184 ILE A CA 1
ATOM 1432 C C . ILE A 1 184 ? 20.002 15.454 -39.614 1.00 84.25 184 ILE A C 1
ATOM 1434 O O . ILE A 1 184 ? 19.532 15.218 -38.501 1.00 84.25 184 ILE A O 1
ATOM 1438 N N . SER A 1 185 ? 20.881 14.637 -40.200 1.00 81.69 185 SER A N 1
ATOM 1439 C CA . SER A 1 185 ? 21.304 13.352 -39.623 1.00 81.69 185 SER A CA 1
ATOM 1440 C C . SER A 1 185 ? 21.942 13.515 -38.237 1.00 81.69 185 SER A C 1
ATOM 1442 O O . SER A 1 185 ? 21.668 12.739 -37.321 1.00 81.69 185 SER A O 1
ATOM 1444 N N . ARG A 1 186 ? 22.741 14.574 -38.031 1.00 77.81 186 ARG A N 1
ATOM 1445 C CA . ARG A 1 186 ? 23.327 14.891 -36.719 1.00 77.81 186 ARG A CA 1
ATOM 1446 C C . ARG A 1 186 ? 22.260 15.217 -35.668 1.00 77.81 186 ARG A C 1
ATOM 1448 O O . ARG A 1 186 ? 22.346 14.700 -34.554 1.00 77.81 186 ARG A O 1
ATOM 1455 N N . HIS A 1 187 ? 21.275 16.054 -36.001 1.00 81.00 187 HIS A N 1
ATOM 1456 C CA . HIS A 1 187 ? 20.197 16.427 -35.075 1.00 81.00 187 HIS A CA 1
ATOM 1457 C C . HIS A 1 187 ? 19.283 15.236 -34.752 1.00 81.00 187 HIS A C 1
ATOM 1459 O O . HIS A 1 187 ? 18.929 15.033 -33.592 1.00 81.00 187 HIS A O 1
ATOM 1465 N N . LEU A 1 188 ? 18.975 14.393 -35.741 1.00 86.19 188 LEU A N 1
ATOM 1466 C CA . LEU A 1 188 ? 18.224 13.153 -35.527 1.00 86.19 188 LEU A CA 1
ATOM 1467 C C . LEU A 1 188 ? 18.988 12.172 -34.638 1.00 86.19 188 LEU A C 1
ATOM 1469 O O . LEU A 1 188 ? 18.401 11.586 -33.735 1.00 86.19 188 LEU A O 1
ATOM 1473 N N . GLY A 1 189 ? 20.309 12.066 -34.801 1.00 75.19 189 GLY A N 1
ATOM 1474 C CA . GLY A 1 189 ? 21.151 11.294 -33.889 1.00 75.19 189 GLY A CA 1
ATOM 1475 C C . GLY A 1 189 ? 21.066 11.780 -32.435 1.00 75.19 189 GLY A C 1
ATOM 1476 O O . GLY A 1 189 ? 21.068 10.962 -31.515 1.00 75.19 189 GLY A O 1
ATOM 1477 N N . VAL A 1 190 ? 20.950 13.095 -32.202 1.00 77.38 190 VAL A N 1
ATOM 1478 C CA . VAL A 1 190 ? 20.698 13.649 -30.857 1.00 77.38 190 VAL A CA 1
ATOM 1479 C C . VAL A 1 190 ? 19.314 13.241 -30.348 1.00 77.38 190 VAL A C 1
ATOM 1481 O O . VAL A 1 190 ? 19.213 12.774 -29.215 1.00 77.38 190 VAL A O 1
ATOM 1484 N N . LEU A 1 191 ? 18.265 13.364 -31.169 1.00 81.06 191 LEU A N 1
ATOM 1485 C CA . LEU A 1 191 ? 16.899 12.963 -30.803 1.00 81.06 191 LEU A CA 1
ATOM 1486 C C . LEU A 1 191 ? 16.808 11.477 -30.439 1.00 81.06 191 LEU A C 1
ATOM 1488 O O . LEU A 1 191 ? 16.237 11.140 -29.406 1.00 81.06 191 LEU A O 1
ATOM 1492 N N . ILE A 1 192 ? 17.427 10.603 -31.233 1.00 82.00 192 ILE A N 1
ATOM 1493 C CA . ILE A 1 192 ? 17.450 9.155 -30.995 1.00 82.00 192 ILE A CA 1
ATOM 1494 C C . ILE A 1 192 ? 18.156 8.837 -29.672 1.00 82.00 192 ILE A C 1
ATOM 1496 O O . ILE A 1 192 ? 17.609 8.107 -28.846 1.00 82.00 192 ILE A O 1
ATOM 1500 N N . ARG A 1 193 ? 19.342 9.414 -29.421 1.00 74.94 193 ARG A N 1
ATOM 1501 C CA . ARG A 1 193 ? 20.065 9.204 -28.152 1.00 74.94 193 ARG A CA 1
ATOM 1502 C C . ARG A 1 193 ? 19.261 9.695 -26.948 1.00 74.94 193 ARG A C 1
ATOM 1504 O O . ARG A 1 193 ? 19.168 8.984 -25.950 1.00 74.94 193 ARG A O 1
ATOM 1511 N N . SER A 1 194 ? 18.646 10.872 -27.047 1.00 75.50 194 SER A N 1
ATOM 1512 C CA . SER A 1 194 ? 17.782 11.414 -25.992 1.00 75.50 194 SER A CA 1
ATOM 1513 C C . SER A 1 194 ? 16.549 10.540 -25.755 1.00 75.50 194 SER A C 1
ATOM 1515 O O . SER A 1 194 ? 16.202 10.280 -24.605 1.00 75.50 194 SER A O 1
ATOM 1517 N N . GLY A 1 195 ? 15.920 10.033 -26.818 1.00 82.56 195 GLY A N 1
ATOM 1518 C CA . GLY A 1 195 ? 14.778 9.128 -26.722 1.00 82.56 195 GLY A CA 1
ATOM 1519 C C . GLY A 1 195 ? 15.132 7.797 -26.057 1.00 82.56 195 GLY A C 1
ATOM 1520 O O . GLY A 1 195 ? 14.440 7.367 -25.138 1.00 82.56 195 GLY A O 1
ATOM 1521 N N . ARG A 1 196 ? 16.266 7.191 -26.430 1.00 81.88 196 ARG A N 1
ATOM 1522 C CA . ARG A 1 196 ? 16.769 5.963 -25.790 1.00 81.88 196 ARG A CA 1
ATOM 1523 C C . ARG A 1 196 ? 17.079 6.182 -24.310 1.00 81.88 196 ARG A C 1
ATOM 1525 O O . ARG A 1 196 ? 16.701 5.361 -23.482 1.00 81.88 196 ARG A O 1
ATOM 1532 N N . ARG A 1 197 ? 17.678 7.327 -23.960 1.00 75.00 197 ARG A N 1
ATOM 1533 C CA . ARG A 1 197 ? 17.904 7.710 -22.558 1.00 75.00 197 ARG A CA 1
ATOM 1534 C C . ARG A 1 197 ? 16.592 7.847 -21.780 1.00 75.00 197 ARG A C 1
ATOM 1536 O O . ARG A 1 197 ? 16.524 7.392 -20.645 1.00 75.00 197 ARG A O 1
ATOM 1543 N N . MET A 1 198 ? 15.557 8.451 -22.369 1.00 82.00 198 MET A N 1
ATOM 1544 C CA . MET A 1 198 ? 14.235 8.535 -21.734 1.00 82.00 198 MET A CA 1
ATOM 1545 C C . MET A 1 198 ? 13.611 7.154 -21.523 1.00 82.00 198 MET A C 1
ATOM 1547 O O . MET A 1 198 ? 13.032 6.928 -20.466 1.00 82.00 198 MET A O 1
ATOM 1551 N N . SER A 1 199 ? 13.773 6.226 -22.473 1.00 81.94 199 SER A N 1
ATOM 1552 C CA . SER A 1 199 ? 13.293 4.847 -22.311 1.00 81.94 199 SER A CA 1
ATOM 1553 C C . SER A 1 199 ? 13.986 4.165 -21.135 1.00 81.94 199 SER A C 1
ATOM 1555 O O . SER A 1 199 ? 13.311 3.680 -20.237 1.00 81.94 199 SER A O 1
ATOM 1557 N N . ALA A 1 200 ? 15.319 4.238 -21.073 1.00 77.50 200 ALA A N 1
ATOM 1558 C CA . ALA A 1 200 ? 16.086 3.658 -19.973 1.00 77.50 200 ALA A CA 1
ATOM 1559 C C . ALA A 1 200 ? 15.687 4.245 -18.606 1.00 77.50 200 ALA A C 1
ATOM 1561 O O . ALA A 1 200 ? 15.539 3.515 -17.628 1.00 77.50 200 ALA A O 1
ATOM 1562 N N . LEU A 1 201 ? 15.461 5.563 -18.528 1.00 79.00 201 LEU A N 1
ATOM 1563 C CA . LEU A 1 201 ? 14.966 6.215 -17.311 1.00 79.00 201 LEU A CA 1
ATOM 1564 C C . LEU A 1 201 ? 13.554 5.754 -16.921 1.00 79.00 201 LEU A C 1
ATOM 1566 O O . LEU A 1 201 ? 13.298 5.543 -15.737 1.00 79.00 201 LEU A O 1
ATOM 1570 N N . LEU A 1 202 ? 12.650 5.594 -17.892 1.00 84.38 202 LEU A N 1
ATOM 1571 C CA . LEU A 1 202 ? 11.304 5.064 -17.661 1.00 84.38 202 LEU A CA 1
ATOM 1572 C C . LEU A 1 202 ? 11.362 3.631 -17.133 1.00 84.38 202 LEU A C 1
ATOM 1574 O O . LEU A 1 202 ? 10.719 3.325 -16.131 1.00 84.38 202 LEU A O 1
ATOM 1578 N N . ASP A 1 203 ? 12.165 2.778 -17.763 1.00 81.12 203 ASP A N 1
ATOM 1579 C CA . ASP A 1 203 ? 12.349 1.390 -17.344 1.00 81.12 203 ASP A CA 1
ATOM 1580 C C . ASP A 1 203 ? 12.945 1.322 -15.930 1.00 81.12 203 ASP A C 1
ATOM 1582 O O . ASP A 1 203 ? 12.414 0.618 -15.072 1.00 81.12 203 ASP A O 1
ATOM 1586 N N . THR A 1 204 ? 13.943 2.161 -15.633 1.00 79.00 204 THR A N 1
ATOM 1587 C CA . THR A 1 204 ? 14.553 2.266 -14.296 1.00 79.00 204 THR A CA 1
ATOM 1588 C C . THR A 1 204 ? 13.543 2.722 -13.240 1.00 79.00 204 THR A C 1
ATOM 1590 O O . THR A 1 204 ? 13.500 2.171 -12.143 1.00 79.00 204 THR A O 1
ATOM 1593 N N . LEU A 1 205 ? 12.703 3.716 -13.548 1.00 81.94 205 LEU A N 1
ATOM 1594 C CA . LEU A 1 205 ? 11.687 4.235 -12.626 1.00 81.94 205 LEU A CA 1
ATOM 1595 C C . LEU A 1 205 ? 10.605 3.195 -12.311 1.00 81.94 205 LEU A C 1
ATOM 1597 O O . LEU A 1 205 ? 10.154 3.096 -11.163 1.00 81.94 205 LEU A O 1
ATOM 1601 N N . LEU A 1 206 ? 10.184 2.432 -13.320 1.00 78.94 206 LEU A N 1
ATOM 1602 C CA . LEU A 1 206 ? 9.212 1.352 -13.165 1.00 78.94 206 LEU A CA 1
ATOM 1603 C C . LEU A 1 206 ? 9.811 0.186 -12.379 1.00 78.94 206 LEU A C 1
ATOM 1605 O O . LEU A 1 206 ? 9.150 -0.342 -11.485 1.00 78.94 206 LEU A O 1
ATOM 1609 N N . HIS A 1 207 ? 11.065 -0.168 -12.662 1.00 73.94 207 HIS A N 1
ATOM 1610 C CA . HIS A 1 207 ? 11.788 -1.205 -11.934 1.00 73.94 207 HIS A CA 1
ATOM 1611 C C . HIS A 1 207 ? 11.990 -0.815 -10.461 1.00 73.94 207 HIS A C 1
ATOM 1613 O O . HIS A 1 207 ? 11.649 -1.584 -9.564 1.00 73.94 207 HIS A O 1
ATOM 1619 N N . TYR A 1 208 ? 12.453 0.411 -10.195 1.00 73.62 208 TYR A N 1
ATOM 1620 C CA . TYR A 1 208 ? 12.627 0.938 -8.839 1.00 73.62 208 TYR A CA 1
ATOM 1621 C C . TYR A 1 208 ? 11.320 0.953 -8.043 1.00 73.62 208 TYR A C 1
ATOM 1623 O O . TYR A 1 208 ? 11.307 0.595 -6.872 1.00 73.62 208 TYR A O 1
ATOM 1631 N N . ASN A 1 209 ? 10.199 1.354 -8.650 1.00 69.62 209 ASN A N 1
ATOM 1632 C CA . ASN A 1 209 ? 8.927 1.345 -7.926 1.00 69.62 209 ASN A CA 1
ATOM 1633 C C . ASN A 1 209 ? 8.447 -0.068 -7.598 1.00 69.62 209 ASN A C 1
ATOM 1635 O O . ASN A 1 209 ? 7.958 -0.280 -6.492 1.00 69.62 209 ASN A O 1
ATOM 1639 N N . ARG A 1 210 ? 8.625 -1.029 -8.513 1.00 66.94 210 ARG A N 1
ATOM 1640 C CA . ARG A 1 210 ? 8.309 -2.437 -8.234 1.00 66.94 210 ARG A CA 1
ATOM 1641 C C . ARG A 1 210 ? 9.145 -2.979 -7.071 1.00 66.94 210 ARG A C 1
ATOM 1643 O O . ARG A 1 210 ? 8.599 -3.668 -6.217 1.00 66.94 210 ARG A O 1
ATOM 1650 N N . SER A 1 211 ? 10.433 -2.631 -7.000 1.00 65.75 211 SER A N 1
ATOM 1651 C CA . SER A 1 211 ? 11.335 -3.120 -5.949 1.00 65.75 211 SER A CA 1
ATOM 1652 C C . SER A 1 211 ? 11.190 -2.391 -4.604 1.00 65.75 211 SER A C 1
ATOM 1654 O O . SER A 1 211 ? 11.275 -3.031 -3.557 1.00 65.75 211 SER A O 1
ATOM 1656 N N . ALA A 1 212 ? 10.929 -1.080 -4.598 1.00 58.97 212 ALA A N 1
ATOM 1657 C CA . ALA A 1 212 ? 10.824 -0.266 -3.380 1.00 58.97 212 ALA A CA 1
ATOM 1658 C C . ALA A 1 212 ? 9.531 -0.496 -2.572 1.00 58.97 212 ALA A C 1
ATOM 1660 O O . ALA A 1 212 ? 9.493 -0.182 -1.385 1.00 58.97 212 ALA A O 1
ATOM 1661 N N . LEU A 1 213 ? 8.480 -1.044 -3.189 1.00 55.56 213 LEU A N 1
ATOM 1662 C CA . LEU A 1 213 ? 7.163 -1.268 -2.571 1.00 55.56 213 LEU A CA 1
ATOM 1663 C C . LEU A 1 213 ? 7.020 -2.641 -1.884 1.00 55.56 213 LEU A C 1
ATOM 1665 O O . LEU A 1 213 ? 5.919 -3.137 -1.676 1.00 55.56 213 LEU A O 1
ATOM 1669 N N . GLY A 1 214 ? 8.135 -3.279 -1.521 1.00 48.28 214 GLY A N 1
ATOM 1670 C CA . GLY A 1 214 ? 8.130 -4.440 -0.623 1.00 48.28 214 GLY A CA 1
ATOM 1671 C C . GLY A 1 214 ? 7.654 -5.765 -1.231 1.00 48.28 214 GLY A C 1
ATOM 1672 O O . GLY A 1 214 ? 7.723 -6.784 -0.555 1.00 48.28 214 GLY A O 1
ATOM 1673 N N . HIS A 1 215 ? 7.242 -5.805 -2.502 1.00 47.56 215 HIS A N 1
ATOM 1674 C CA . HIS A 1 215 ? 7.030 -7.072 -3.224 1.00 47.56 215 HIS A CA 1
ATOM 1675 C C . HIS A 1 215 ? 8.352 -7.743 -3.636 1.00 47.56 215 HIS A C 1
ATOM 1677 O O . HIS A 1 215 ? 8.349 -8.863 -4.144 1.00 47.56 215 HIS A O 1
ATOM 1683 N N . GLY A 1 216 ? 9.483 -7.064 -3.407 1.00 52.31 216 GLY A N 1
ATOM 1684 C CA . GLY A 1 216 ? 10.770 -7.448 -3.969 1.00 52.31 216 GLY A CA 1
ATOM 1685 C C . GLY A 1 216 ? 10.761 -7.337 -5.495 1.00 52.31 216 GLY A C 1
ATOM 1686 O O . GLY A 1 216 ? 9.769 -6.963 -6.121 1.00 52.31 216 GLY A O 1
ATOM 1687 N N . ILE A 1 217 ? 11.886 -7.661 -6.121 1.00 57.41 217 ILE A N 1
ATOM 1688 C CA . ILE A 1 217 ? 11.855 -8.032 -7.537 1.00 57.41 217 ILE A CA 1
ATOM 1689 C C . ILE A 1 217 ? 11.066 -9.345 -7.576 1.00 57.41 217 ILE A C 1
ATOM 1691 O O . ILE A 1 217 ? 11.457 -10.296 -6.901 1.00 57.41 217 ILE A O 1
ATOM 1695 N N . ALA A 1 218 ? 9.934 -9.389 -8.281 1.00 60.12 218 ALA A N 1
ATOM 1696 C CA . ALA A 1 218 ? 9.174 -10.625 -8.435 1.00 60.12 218 ALA A CA 1
ATOM 1697 C C . ALA A 1 218 ? 10.043 -11.632 -9.204 1.00 60.12 218 ALA A C 1
ATOM 1699 O O . ALA A 1 218 ? 10.209 -11.500 -10.412 1.00 60.12 218 ALA A O 1
ATOM 1700 N N . ILE A 1 219 ? 10.643 -12.584 -8.485 1.00 76.88 219 ILE A N 1
ATOM 1701 C CA . ILE A 1 219 ? 11.503 -13.621 -9.060 1.00 76.88 219 ILE A CA 1
ATOM 1702 C C . ILE A 1 219 ? 10.624 -14.812 -9.435 1.00 76.88 219 ILE A C 1
ATOM 1704 O O . ILE A 1 219 ? 10.147 -15.548 -8.568 1.00 76.88 219 ILE A O 1
ATOM 1708 N N . HIS A 1 220 ? 10.443 -15.029 -10.730 1.00 78.94 220 HIS A N 1
ATOM 1709 C CA . HIS A 1 220 ? 9.777 -16.202 -11.276 1.00 78.94 220 HIS A CA 1
ATOM 1710 C C . HIS A 1 220 ? 10.811 -17.292 -11.542 1.00 78.94 220 HIS A C 1
ATOM 1712 O O . HIS A 1 220 ? 11.358 -17.401 -12.638 1.00 78.94 220 HIS A O 1
ATOM 1718 N N . ARG A 1 221 ? 11.103 -18.093 -10.512 1.00 87.38 221 ARG A N 1
ATOM 1719 C CA . ARG A 1 221 ? 12.036 -19.216 -10.645 1.00 87.38 221 ARG A CA 1
ATOM 1720 C C . ARG A 1 221 ? 11.425 -20.313 -11.506 1.00 87.38 221 ARG A C 1
ATOM 1722 O O . ARG A 1 221 ? 10.293 -20.731 -11.270 1.00 87.38 221 ARG A O 1
ATOM 1729 N N . ALA A 1 222 ? 12.196 -20.761 -12.481 1.00 88.31 222 ALA A N 1
ATOM 1730 C CA . ALA A 1 222 ? 11.933 -21.968 -13.234 1.00 88.31 222 ALA A CA 1
ATOM 1731 C C . ALA A 1 222 ? 13.255 -22.696 -13.468 1.00 88.31 222 ALA A C 1
ATOM 1733 O O . ALA A 1 222 ? 14.318 -22.073 -13.520 1.00 88.31 222 ALA A O 1
ATOM 1734 N N . ARG A 1 223 ? 13.184 -24.012 -13.660 1.00 92.94 223 ARG A N 1
ATOM 1735 C CA . ARG A 1 223 ? 14.337 -24.805 -14.076 1.00 92.94 223 ARG A CA 1
ATOM 1736 C C . ARG A 1 223 ? 14.799 -24.386 -15.471 1.00 92.94 223 ARG A C 1
ATOM 1738 O O . ARG A 1 223 ? 14.148 -24.721 -16.461 1.00 92.94 223 ARG A O 1
ATOM 1745 N N . VAL A 1 224 ? 15.915 -23.670 -15.545 1.00 92.38 224 VAL A N 1
ATOM 1746 C CA . VAL A 1 224 ? 16.473 -23.121 -16.789 1.00 92.38 224 VAL A CA 1
ATOM 1747 C C . VAL A 1 224 ? 17.982 -23.352 -16.827 1.00 92.38 224 VAL A C 1
ATOM 1749 O O . VAL A 1 224 ? 18.645 -23.303 -15.794 1.00 92.38 224 VAL A O 1
ATOM 1752 N N . ASP A 1 225 ? 18.514 -23.608 -18.022 1.00 93.38 225 ASP A N 1
ATOM 1753 C CA . ASP A 1 225 ? 19.950 -23.564 -18.304 1.00 93.38 225 ASP A CA 1
ATOM 1754 C C . ASP A 1 225 ? 20.359 -22.114 -18.606 1.00 93.38 225 ASP A C 1
ATOM 1756 O O . ASP A 1 225 ? 19.930 -21.538 -19.611 1.00 93.38 225 ASP A O 1
ATOM 1760 N N . LEU A 1 226 ? 21.160 -21.500 -17.731 1.00 93.56 226 LEU A N 1
ATOM 1761 C CA . LEU A 1 226 ? 21.583 -20.106 -17.899 1.00 93.56 226 LEU A CA 1
ATOM 1762 C C . LEU A 1 226 ? 22.627 -19.904 -19.002 1.00 93.56 226 LEU A C 1
ATOM 1764 O O . LEU A 1 226 ? 22.784 -18.774 -19.462 1.00 93.56 226 LEU A O 1
ATOM 1768 N N . GLY A 1 227 ? 23.331 -20.949 -19.446 1.00 93.62 227 GLY A N 1
ATOM 1769 C CA . GLY A 1 227 ? 24.364 -20.819 -20.477 1.00 93.62 227 GLY A CA 1
ATOM 1770 C C . GLY A 1 227 ? 23.814 -20.223 -21.781 1.00 93.62 227 GLY A C 1
ATOM 1771 O O . GLY A 1 227 ? 24.269 -19.154 -22.203 1.00 93.62 227 GLY A O 1
ATOM 1772 N N . PRO A 1 228 ? 22.799 -20.853 -22.405 1.00 91.81 228 PRO A N 1
ATOM 1773 C CA . PRO A 1 228 ? 22.148 -20.335 -23.606 1.00 91.81 228 PRO A CA 1
ATOM 1774 C C . PRO A 1 228 ? 21.486 -18.963 -23.412 1.00 91.81 228 PRO A C 1
ATOM 1776 O O . PRO A 1 228 ? 21.573 -18.116 -24.300 1.00 91.81 228 PRO A O 1
ATOM 1779 N N . GLU A 1 229 ? 20.857 -18.722 -22.258 1.00 90.81 229 GLU A N 1
ATOM 1780 C CA . GLU A 1 229 ? 20.169 -17.456 -21.959 1.00 90.81 229 GLU A CA 1
ATOM 1781 C C . GLU A 1 229 ? 21.153 -16.278 -21.872 1.00 90.81 229 GLU A C 1
ATOM 1783 O O . GLU A 1 229 ? 20.924 -15.226 -22.474 1.00 90.81 229 GLU A O 1
ATOM 1788 N N . CYS A 1 230 ? 22.279 -16.459 -21.176 1.00 93.00 230 CYS A N 1
ATOM 1789 C CA . CYS A 1 230 ? 23.337 -15.453 -21.079 1.00 93.00 230 CYS A CA 1
ATOM 1790 C C . CYS A 1 230 ? 24.069 -15.260 -22.415 1.00 93.00 230 CYS A C 1
ATOM 1792 O O . CYS A 1 230 ? 24.434 -14.136 -22.757 1.00 93.00 230 CYS A O 1
ATOM 1794 N N . ALA A 1 231 ? 24.260 -16.325 -23.201 1.00 91.50 231 ALA A N 1
ATOM 1795 C CA . ALA A 1 231 ? 24.851 -16.217 -24.533 1.00 91.50 231 ALA A CA 1
ATOM 1796 C C . ALA A 1 231 ? 23.963 -15.403 -25.490 1.00 91.50 231 ALA A C 1
ATOM 1798 O O . ALA A 1 231 ? 24.469 -14.547 -26.215 1.00 91.50 231 ALA A O 1
ATOM 1799 N N . ALA A 1 232 ? 22.645 -15.622 -25.462 1.00 85.44 232 ALA A N 1
ATOM 1800 C CA . ALA A 1 232 ? 21.695 -14.855 -26.265 1.00 85.44 232 ALA A CA 1
ATOM 1801 C C . ALA A 1 232 ? 21.678 -13.366 -25.876 1.00 85.44 232 ALA A C 1
ATOM 1803 O O . ALA A 1 232 ? 21.691 -12.501 -26.752 1.00 85.44 232 ALA A O 1
ATOM 1804 N N . GLU A 1 233 ? 21.708 -13.059 -24.577 1.00 89.81 233 GLU A N 1
ATOM 1805 C CA . GLU A 1 233 ? 21.771 -11.675 -24.092 1.00 89.81 233 GLU A CA 1
ATOM 1806 C C . GLU A 1 233 ? 23.089 -10.988 -24.481 1.00 89.81 233 GLU A C 1
ATOM 1808 O O . GLU A 1 233 ? 23.093 -9.827 -24.892 1.00 89.81 233 GLU A O 1
ATOM 1813 N N . LEU A 1 234 ? 24.216 -11.709 -24.438 1.00 92.50 234 LEU A N 1
ATOM 1814 C CA . LEU A 1 234 ? 25.511 -11.185 -24.875 1.00 92.50 234 LEU A CA 1
ATOM 1815 C C . LEU A 1 234 ? 25.499 -10.748 -26.346 1.00 92.50 234 LEU A C 1
ATOM 1817 O O . LEU A 1 234 ? 26.083 -9.719 -26.679 1.00 92.50 234 LEU A O 1
ATOM 1821 N N . GLU A 1 235 ? 24.835 -11.500 -27.227 1.00 88.94 235 GLU A N 1
ATOM 1822 C CA . GLU A 1 235 ? 24.705 -11.138 -28.645 1.00 88.94 235 GLU A CA 1
ATOM 1823 C C . GLU A 1 235 ? 23.889 -9.853 -28.837 1.00 88.94 235 GLU A C 1
ATOM 1825 O O . GLU A 1 235 ? 24.269 -8.985 -29.629 1.00 88.94 235 GLU A O 1
ATOM 1830 N N . LEU A 1 236 ? 22.810 -9.675 -28.066 1.00 79.31 236 LEU A N 1
ATOM 1831 C CA . LEU A 1 236 ? 22.039 -8.428 -28.063 1.00 79.31 236 LEU A CA 1
ATOM 1832 C C . LEU A 1 236 ? 22.891 -7.247 -27.580 1.00 79.31 236 LEU A C 1
ATOM 1834 O O . LEU A 1 236 ? 22.872 -6.172 -28.186 1.00 79.31 236 LEU A O 1
ATOM 1838 N N . LEU A 1 237 ? 23.687 -7.454 -26.530 1.00 85.06 237 LEU A N 1
ATOM 1839 C CA . LEU A 1 237 ? 24.584 -6.436 -25.986 1.00 85.06 237 LEU A CA 1
ATOM 1840 C C . LEU A 1 237 ? 25.717 -6.081 -26.955 1.00 85.06 237 LEU A C 1
ATOM 1842 O O . LEU A 1 237 ? 26.017 -4.900 -27.108 1.00 85.06 237 LEU A O 1
ATOM 1846 N N . ARG A 1 238 ? 26.291 -7.055 -27.673 1.00 88.81 238 ARG A N 1
ATOM 1847 C CA . ARG A 1 238 ? 27.279 -6.817 -28.744 1.00 88.81 238 ARG A CA 1
ATOM 1848 C C . ARG A 1 238 ? 26.706 -5.961 -29.866 1.00 88.81 238 ARG A C 1
ATOM 1850 O O . ARG A 1 238 ? 27.373 -5.049 -30.346 1.00 88.81 238 ARG A O 1
ATOM 1857 N N . ALA A 1 239 ? 25.458 -6.214 -30.256 1.00 76.12 239 ALA A N 1
ATOM 1858 C CA . ALA A 1 239 ? 24.776 -5.390 -31.249 1.00 76.12 239 ALA A CA 1
ATOM 1859 C C . ALA A 1 239 ? 24.501 -3.962 -30.738 1.00 76.12 239 ALA A C 1
ATOM 1861 O O . ALA A 1 239 ? 24.559 -3.004 -31.512 1.00 76.12 239 ALA A O 1
ATOM 1862 N N . ALA A 1 240 ? 24.206 -3.805 -29.443 1.00 74.00 240 ALA A N 1
ATOM 1863 C CA . ALA A 1 240 ? 23.930 -2.512 -28.818 1.00 74.00 240 ALA A CA 1
ATOM 1864 C C . ALA A 1 240 ? 25.195 -1.689 -28.501 1.00 74.00 240 ALA A C 1
ATOM 1866 O O . ALA A 1 240 ? 25.128 -0.457 -28.479 1.00 74.00 240 ALA A O 1
ATOM 1867 N N . LEU A 1 241 ? 26.328 -2.353 -28.260 1.00 83.19 241 LEU A N 1
ATOM 1868 C CA . LEU A 1 241 ? 27.606 -1.775 -27.835 1.00 83.19 241 LEU A CA 1
ATOM 1869 C C . LEU A 1 241 ? 28.744 -2.233 -28.773 1.00 83.19 241 LEU A C 1
ATOM 1871 O O . LEU A 1 241 ? 29.623 -2.980 -28.347 1.00 83.19 241 LEU A O 1
ATOM 1875 N N . PRO A 1 242 ? 28.761 -1.792 -30.046 1.00 82.19 242 PRO A N 1
ATOM 1876 C CA . PRO A 1 242 ? 29.704 -2.294 -31.053 1.00 82.19 242 PRO A CA 1
ATOM 1877 C C . PRO A 1 242 ? 31.176 -1.975 -30.748 1.00 82.19 242 PRO A C 1
ATOM 1879 O O . PRO A 1 242 ? 32.065 -2.663 -31.242 1.00 82.19 242 PRO A O 1
ATOM 1882 N N . ASP A 1 243 ? 31.431 -0.948 -29.934 1.00 85.31 243 ASP A N 1
ATOM 1883 C CA . ASP A 1 243 ? 32.778 -0.521 -29.544 1.00 85.31 243 ASP A CA 1
ATOM 1884 C C . ASP A 1 243 ? 33.292 -1.238 -28.277 1.00 85.31 243 ASP A C 1
ATOM 1886 O O . ASP A 1 243 ? 34.452 -1.070 -27.903 1.00 85.31 243 ASP A O 1
ATOM 1890 N N . ALA A 1 244 ? 32.450 -2.032 -27.602 1.00 88.88 244 ALA A N 1
ATOM 1891 C CA . ALA A 1 244 ? 32.819 -2.758 -26.389 1.00 88.88 244 ALA A CA 1
ATOM 1892 C C . ALA A 1 244 ? 33.299 -4.181 -26.716 1.00 88.88 244 ALA A C 1
ATOM 1894 O O . ALA A 1 244 ? 32.593 -4.971 -27.346 1.00 88.88 244 ALA A O 1
ATOM 1895 N N . ALA A 1 245 ? 34.489 -4.546 -26.235 1.00 92.94 245 ALA A N 1
ATOM 1896 C CA . ALA A 1 245 ? 34.994 -5.911 -26.347 1.00 92.94 245 ALA A CA 1
ATOM 1897 C C . ALA A 1 245 ? 34.354 -6.799 -25.266 1.00 92.94 245 ALA A C 1
ATOM 1899 O O . ALA A 1 245 ? 34.790 -6.794 -24.119 1.00 92.94 245 ALA A O 1
ATOM 1900 N N . LEU A 1 246 ? 33.305 -7.539 -25.635 1.00 94.62 246 LEU A N 1
ATOM 1901 C CA . LEU A 1 246 ? 32.523 -8.383 -24.724 1.00 94.62 246 LEU A CA 1
ATOM 1902 C C . LEU A 1 246 ? 32.902 -9.863 -24.851 1.00 94.62 246 LEU A C 1
ATOM 1904 O O . LEU A 1 246 ? 32.788 -10.435 -25.943 1.00 94.62 246 LEU A O 1
ATOM 1908 N N . THR A 1 247 ? 33.264 -10.508 -23.741 1.00 94.50 247 THR A N 1
ATOM 1909 C CA . THR A 1 247 ? 33.504 -11.961 -23.678 1.00 94.50 247 THR A CA 1
ATOM 1910 C C . THR A 1 247 ? 32.594 -12.632 -22.646 1.00 94.50 247 THR A C 1
ATOM 1912 O O . THR A 1 247 ? 32.134 -11.995 -21.701 1.00 94.50 247 THR A O 1
ATOM 1915 N N . LEU A 1 248 ? 32.297 -13.918 -22.850 1.00 94.94 248 LEU A N 1
ATOM 1916 C CA . LEU A 1 248 ? 31.513 -14.732 -21.923 1.00 94.94 248 LEU A CA 1
ATOM 1917 C C . LEU A 1 248 ? 32.195 -16.084 -21.731 1.00 94.94 248 LEU A C 1
ATOM 1919 O O . LEU A 1 248 ? 32.446 -16.796 -22.704 1.00 94.94 248 LEU A O 1
ATOM 1923 N N . ALA A 1 249 ? 32.447 -16.435 -20.477 1.00 95.00 249 ALA A N 1
ATOM 1924 C CA . ALA A 1 249 ? 32.873 -17.754 -20.043 1.00 95.00 249 ALA A CA 1
ATOM 1925 C C . ALA A 1 249 ? 31.735 -18.425 -19.265 1.00 95.00 249 ALA A C 1
ATOM 1927 O O . ALA A 1 249 ? 31.093 -17.802 -18.421 1.00 95.00 249 ALA A O 1
ATOM 1928 N N . CYS A 1 250 ? 31.482 -19.695 -19.563 1.00 92.75 250 CYS A N 1
ATOM 1929 C CA . CYS A 1 250 ? 30.502 -20.531 -18.875 1.00 92.75 250 CYS A CA 1
ATOM 1930 C C . CYS A 1 250 ? 31.244 -21.711 -18.242 1.00 92.75 250 CYS A C 1
ATOM 1932 O O . CYS A 1 250 ? 31.993 -22.388 -18.949 1.00 92.75 250 CYS A O 1
ATOM 1934 N N . ASP A 1 251 ? 31.062 -21.938 -16.943 1.00 92.81 251 ASP A N 1
ATOM 1935 C CA . ASP A 1 251 ? 31.756 -22.989 -16.190 1.00 92.81 251 ASP A CA 1
ATOM 1936 C C . ASP A 1 251 ? 30.796 -23.777 -15.280 1.00 92.81 251 ASP A C 1
ATOM 1938 O O . ASP A 1 251 ? 29.902 -23.208 -14.655 1.00 92.81 251 ASP A O 1
ATOM 1942 N N . GLY A 1 252 ? 31.000 -25.091 -15.183 1.00 88.81 252 GLY A N 1
ATOM 1943 C CA . GLY A 1 252 ? 30.192 -25.987 -14.348 1.00 88.81 252 GLY A CA 1
ATOM 1944 C C . GLY A 1 252 ? 28.774 -26.293 -14.865 1.00 88.81 252 GLY A C 1
ATOM 1945 O O . GLY A 1 252 ? 28.513 -26.248 -16.067 1.00 88.81 252 GLY A O 1
ATOM 1946 N N . ASP A 1 253 ? 27.873 -26.679 -13.950 1.00 90.62 253 ASP A N 1
ATOM 1947 C CA . ASP A 1 253 ? 26.468 -27.022 -14.251 1.00 90.62 253 ASP A CA 1
ATOM 1948 C C . ASP A 1 253 ? 25.574 -25.789 -14.090 1.00 90.62 253 ASP A C 1
ATOM 1950 O O . ASP A 1 253 ? 25.353 -25.314 -12.978 1.00 90.62 253 ASP A O 1
ATOM 1954 N N . LEU A 1 254 ? 25.088 -25.257 -15.213 1.00 92.12 254 LEU A N 1
ATOM 1955 C CA . LEU A 1 254 ? 24.344 -23.997 -15.278 1.00 92.12 254 LEU A CA 1
ATOM 1956 C C . LEU A 1 254 ? 22.822 -24.167 -15.199 1.00 92.12 254 LEU A C 1
ATOM 1958 O O . LEU A 1 254 ? 22.088 -23.184 -15.346 1.00 92.12 254 LEU A O 1
ATOM 1962 N N . VAL A 1 255 ? 22.339 -25.394 -14.983 1.00 93.06 255 VAL A N 1
ATOM 1963 C CA . VAL A 1 255 ? 20.911 -25.676 -14.836 1.00 93.06 255 VAL A CA 1
ATOM 1964 C C . VAL A 1 255 ? 20.483 -25.438 -13.392 1.00 93.06 255 VAL A C 1
ATOM 1966 O O . VAL A 1 255 ? 20.956 -26.107 -12.480 1.00 93.06 255 VAL A O 1
ATOM 1969 N N . GLY A 1 256 ? 19.525 -24.537 -13.173 1.00 90.06 256 GLY A N 1
ATOM 1970 C CA . GLY A 1 256 ? 19.020 -24.248 -11.829 1.00 90.06 256 GLY A CA 1
ATOM 1971 C C . GLY A 1 256 ? 17.613 -23.659 -11.810 1.00 90.06 256 GLY A C 1
ATOM 1972 O O . GLY A 1 256 ? 17.074 -23.267 -12.841 1.00 90.06 256 GLY A O 1
ATOM 1973 N N . GLU A 1 257 ? 17.011 -23.600 -10.620 1.00 92.38 257 GLU A N 1
ATOM 1974 C CA . GLU A 1 257 ? 15.733 -22.917 -10.370 1.00 92.38 257 GLU A CA 1
ATOM 1975 C C . GLU A 1 257 ? 15.965 -21.406 -10.223 1.00 92.38 257 GLU A C 1
ATOM 1977 O O . GLU A 1 257 ? 16.167 -20.880 -9.121 1.00 92.38 257 GLU A O 1
ATOM 1982 N N . VAL A 1 258 ? 15.963 -20.705 -11.355 1.00 89.81 258 VAL A N 1
ATOM 1983 C CA . VAL A 1 258 ? 16.335 -19.287 -11.468 1.00 89.81 258 VAL A CA 1
ATOM 1984 C C . VAL A 1 258 ? 15.318 -18.512 -12.298 1.00 89.81 258 VAL A C 1
ATOM 1986 O O . VAL A 1 258 ? 14.581 -19.081 -13.097 1.00 89.81 258 VAL A O 1
ATOM 1989 N N . ASP A 1 259 ? 15.271 -17.194 -12.117 1.00 89.44 259 ASP A N 1
ATOM 1990 C CA . ASP A 1 259 ? 14.551 -16.306 -13.030 1.00 89.44 259 ASP A CA 1
ATOM 1991 C C . ASP A 1 259 ? 15.526 -15.811 -14.102 1.00 89.44 259 ASP A C 1
ATOM 1993 O O . ASP A 1 259 ? 16.307 -14.882 -13.883 1.00 89.44 259 ASP A O 1
ATOM 1997 N N . ALA A 1 260 ? 15.499 -16.460 -15.265 1.00 87.81 260 ALA A N 1
ATOM 1998 C CA . ALA A 1 260 ? 16.391 -16.125 -16.369 1.00 87.81 260 ALA A CA 1
ATOM 1999 C C . ALA A 1 260 ? 16.197 -14.683 -16.870 1.00 87.81 260 ALA A C 1
ATOM 2001 O O . ALA A 1 260 ? 17.156 -14.062 -17.329 1.00 87.81 260 ALA A O 1
ATOM 2002 N N . SER A 1 261 ? 14.987 -14.121 -16.755 1.00 80.81 261 SER A N 1
ATOM 2003 C CA . SER A 1 261 ? 14.723 -12.740 -17.167 1.00 80.81 261 SER A CA 1
ATOM 2004 C C . SER A 1 261 ? 15.399 -11.735 -16.235 1.00 80.81 261 SER A C 1
ATOM 2006 O O . SER A 1 261 ? 16.048 -10.806 -16.714 1.00 80.81 261 SER A O 1
ATOM 2008 N N . ALA A 1 262 ? 15.353 -11.985 -14.923 1.00 83.44 262 ALA A N 1
ATOM 2009 C CA . ALA A 1 262 ? 16.045 -11.170 -13.930 1.00 83.44 262 ALA A CA 1
ATOM 2010 C C . ALA A 1 262 ? 17.573 -11.249 -14.090 1.00 83.44 262 ALA A C 1
ATOM 2012 O O . ALA A 1 262 ? 18.264 -10.240 -13.949 1.00 83.44 262 ALA A O 1
ATOM 2013 N N . VAL A 1 263 ? 18.111 -12.429 -14.427 1.00 90.25 263 VAL A N 1
ATOM 2014 C CA . VAL A 1 263 ? 19.548 -12.605 -14.702 1.00 90.25 263 VAL A CA 1
ATOM 2015 C C . VAL A 1 263 ? 19.977 -11.820 -15.944 1.00 90.25 263 VAL A C 1
ATOM 2017 O O . VAL A 1 263 ? 20.982 -11.112 -15.887 1.00 90.25 263 VAL A O 1
ATOM 2020 N N . ARG A 1 264 ? 19.210 -11.880 -17.042 1.00 86.12 264 ARG A N 1
ATOM 2021 C CA . ARG A 1 264 ? 19.499 -11.093 -18.255 1.00 86.12 264 ARG A CA 1
ATOM 2022 C C . ARG A 1 264 ? 19.436 -9.591 -17.997 1.00 86.12 264 ARG A C 1
ATOM 2024 O O . ARG A 1 264 ? 20.328 -8.864 -18.419 1.00 86.12 264 ARG A O 1
ATOM 2031 N N . GLU A 1 265 ? 18.440 -9.126 -17.246 1.00 79.88 265 GLU A N 1
ATOM 2032 C CA . GLU A 1 265 ? 18.328 -7.713 -16.869 1.00 79.88 265 GLU A CA 1
ATOM 2033 C C . GLU A 1 265 ? 19.526 -7.256 -16.018 1.00 79.88 265 GLU A C 1
ATOM 2035 O O . GLU A 1 265 ? 20.115 -6.203 -16.275 1.00 79.88 265 GLU A O 1
ATOM 2040 N N . ALA A 1 266 ? 19.940 -8.066 -15.039 1.00 87.19 266 ALA A N 1
ATOM 2041 C CA . ALA A 1 266 ? 21.128 -7.790 -14.236 1.00 87.19 266 ALA A CA 1
ATOM 2042 C C . ALA A 1 266 ? 22.396 -7.738 -15.103 1.00 87.19 266 ALA A C 1
ATOM 2044 O O . ALA A 1 266 ? 23.180 -6.794 -14.990 1.00 87.19 266 ALA A O 1
ATOM 2045 N N . MET A 1 267 ? 22.568 -8.708 -16.004 1.00 90.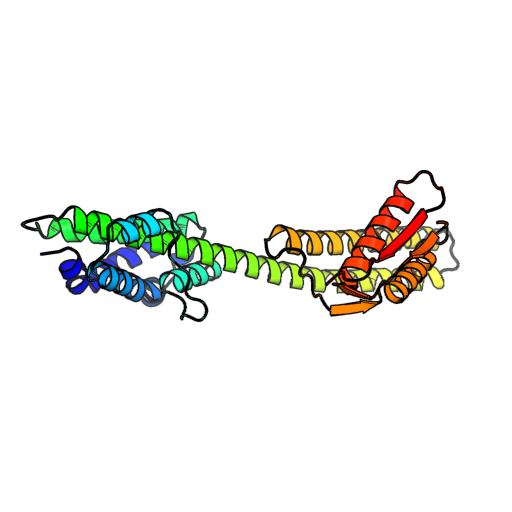81 267 MET A N 1
ATOM 2046 C CA . MET A 1 267 ? 23.675 -8.756 -16.958 1.00 90.81 267 MET A CA 1
ATOM 2047 C C . MET A 1 267 ? 23.716 -7.500 -17.835 1.00 90.81 267 MET A C 1
ATOM 2049 O O . MET A 1 267 ? 24.751 -6.836 -17.894 1.00 90.81 267 MET A O 1
ATOM 2053 N N . GLY A 1 268 ? 22.597 -7.125 -18.459 1.00 83.12 268 GLY A N 1
ATOM 2054 C CA . GLY A 1 268 ? 22.514 -5.939 -19.310 1.00 83.12 268 GLY A CA 1
ATOM 2055 C C . GLY A 1 268 ? 22.862 -4.652 -18.563 1.00 83.12 268 GLY A C 1
ATOM 2056 O O . GLY A 1 268 ? 23.659 -3.849 -19.051 1.00 83.12 268 GLY A O 1
ATOM 2057 N N . ASN A 1 269 ? 22.351 -4.484 -17.341 1.00 80.88 269 ASN A N 1
ATOM 2058 C CA . ASN A 1 269 ? 22.648 -3.319 -16.508 1.00 80.88 269 ASN A CA 1
ATOM 2059 C C . ASN A 1 269 ? 24.133 -3.231 -16.129 1.00 80.88 269 ASN A C 1
ATOM 2061 O O . ASN A 1 269 ? 24.734 -2.157 -16.206 1.00 80.88 269 ASN A O 1
ATOM 2065 N N . LEU A 1 270 ? 24.743 -4.352 -15.736 1.00 90.38 270 LEU A N 1
ATOM 2066 C CA . LEU A 1 270 ? 26.159 -4.394 -15.370 1.00 90.38 270 LEU A CA 1
ATOM 2067 C C . LEU A 1 270 ? 27.063 -4.117 -16.574 1.00 90.38 270 LEU A C 1
ATOM 2069 O O . LEU A 1 270 ? 27.993 -3.319 -16.462 1.00 90.38 270 LEU A O 1
ATOM 2073 N N . VAL A 1 271 ? 26.758 -4.705 -17.732 1.00 91.25 271 VAL A N 1
ATOM 2074 C CA . VAL A 1 271 ? 27.515 -4.479 -18.970 1.00 91.25 271 VAL A CA 1
ATOM 2075 C C . VAL A 1 271 ? 27.382 -3.038 -19.445 1.00 91.25 271 VAL A C 1
ATOM 2077 O O . VAL A 1 271 ? 28.381 -2.418 -19.802 1.00 91.25 271 VAL A O 1
ATOM 2080 N N . HIS A 1 272 ? 26.177 -2.465 -19.404 1.00 82.56 272 HIS A N 1
ATOM 2081 C CA . HIS A 1 272 ? 25.967 -1.072 -19.790 1.00 82.56 272 HIS A CA 1
ATOM 2082 C C . HIS A 1 272 ? 26.728 -0.105 -18.875 1.00 82.56 272 HIS A C 1
ATOM 2084 O O . HIS A 1 272 ? 27.320 0.868 -19.350 1.00 82.56 272 HIS A O 1
ATOM 2090 N N . ASN A 1 273 ? 26.768 -0.398 -17.572 1.00 82.38 273 ASN A N 1
ATOM 2091 C CA . ASN A 1 273 ? 27.559 0.367 -16.615 1.00 82.38 273 ASN A CA 1
ATOM 2092 C C . ASN A 1 273 ? 29.062 0.231 -16.884 1.00 82.38 273 ASN A C 1
ATOM 2094 O O . ASN A 1 273 ? 29.761 1.241 -16.913 1.00 82.38 273 ASN A O 1
ATOM 2098 N N . ALA A 1 274 ? 29.557 -0.983 -17.131 1.00 89.94 274 ALA A N 1
ATOM 2099 C CA . ALA A 1 274 ? 30.962 -1.216 -17.453 1.00 89.94 274 ALA A CA 1
ATOM 2100 C C . ALA A 1 274 ? 31.375 -0.514 -18.759 1.00 89.94 274 ALA A C 1
ATOM 2102 O O . ALA A 1 274 ? 32.422 0.121 -18.807 1.00 89.94 274 ALA A O 1
ATOM 2103 N N . ALA A 1 275 ? 30.526 -0.530 -19.787 1.00 86.31 275 ALA A N 1
ATOM 2104 C CA . ALA A 1 275 ? 30.793 0.164 -21.045 1.00 86.31 275 ALA A CA 1
ATOM 2105 C C . ALA A 1 275 ? 30.743 1.697 -20.909 1.00 86.31 275 ALA A C 1
ATOM 2107 O O . ALA A 1 275 ? 31.494 2.403 -21.576 1.00 86.31 275 ALA A O 1
ATOM 2108 N N . SER A 1 276 ? 29.863 2.223 -20.051 1.00 78.75 276 SER A N 1
ATOM 2109 C CA . SER A 1 276 ? 29.677 3.672 -19.883 1.00 78.75 276 SER A CA 1
ATOM 2110 C C . SER A 1 276 ? 30.690 4.316 -18.934 1.00 78.75 276 SER A C 1
ATOM 2112 O O . SER A 1 276 ? 31.012 5.493 -19.094 1.00 78.75 276 SER A O 1
ATOM 2114 N N . TYR A 1 277 ? 31.151 3.573 -17.925 1.00 80.56 277 TYR A N 1
ATOM 2115 C CA . TYR A 1 277 ? 31.959 4.097 -16.818 1.00 80.56 277 TYR A CA 1
ATOM 2116 C C . TYR A 1 277 ? 33.290 3.362 -16.612 1.00 80.56 277 TYR A C 1
ATOM 2118 O O . TYR A 1 277 ? 34.049 3.734 -15.717 1.00 80.56 277 TYR A O 1
ATOM 2126 N N . GLY A 1 278 ? 33.563 2.317 -17.393 1.00 83.25 278 GLY A N 1
ATOM 2127 C CA . GLY A 1 278 ? 34.814 1.566 -17.340 1.00 83.25 278 GLY A CA 1
ATOM 2128 C C . GLY A 1 278 ? 35.999 2.312 -17.954 1.00 83.25 278 GLY A C 1
ATOM 2129 O O . GLY A 1 278 ? 35.888 3.432 -18.450 1.00 83.25 278 GLY A O 1
ATOM 2130 N N . ASP A 1 279 ? 37.156 1.659 -17.935 1.00 85.69 279 ASP A N 1
ATOM 2131 C CA . ASP A 1 279 ? 38.431 2.166 -18.459 1.00 85.69 279 ASP A CA 1
ATOM 2132 C C . ASP A 1 279 ? 38.581 2.025 -19.988 1.00 85.69 279 ASP A C 1
ATOM 2134 O O . ASP A 1 279 ? 39.627 2.358 -20.546 1.00 85.69 279 ASP A O 1
ATOM 2138 N N . GLY A 1 280 ? 37.534 1.546 -20.669 1.00 80.94 280 GLY A N 1
ATOM 2139 C CA . GLY A 1 280 ? 37.543 1.240 -22.100 1.00 80.94 280 GLY A CA 1
ATOM 2140 C C . GLY A 1 280 ? 38.196 -0.102 -22.451 1.00 80.94 280 GLY A C 1
ATOM 2141 O O . GLY A 1 280 ? 38.396 -0.378 -23.633 1.00 80.94 280 GLY A O 1
ATOM 2142 N N . GLY A 1 281 ? 38.546 -0.920 -21.453 1.00 86.75 281 GLY A N 1
ATOM 2143 C CA . GLY A 1 281 ? 39.051 -2.278 -21.631 1.00 86.75 281 GLY A CA 1
ATOM 2144 C C . GLY A 1 281 ? 37.972 -3.298 -22.014 1.00 86.75 281 GLY A C 1
ATOM 2145 O O . GLY A 1 281 ? 36.798 -2.972 -22.203 1.00 86.75 281 GLY A O 1
ATOM 2146 N N . ALA A 1 282 ? 38.388 -4.561 -22.139 1.00 91.06 282 ALA A N 1
ATOM 2147 C CA . ALA A 1 282 ? 37.465 -5.669 -22.364 1.00 91.06 282 ALA A CA 1
ATOM 2148 C C . ALA A 1 282 ? 36.571 -5.900 -21.136 1.00 91.06 282 ALA A C 1
ATOM 2150 O O . ALA A 1 282 ? 37.007 -5.756 -19.995 1.00 91.06 282 ALA A O 1
ATOM 2151 N N . ILE A 1 283 ? 35.316 -6.264 -21.386 1.00 94.94 283 ILE A N 1
ATOM 2152 C CA . ILE A 1 283 ? 34.326 -6.587 -20.363 1.00 94.94 283 ILE A CA 1
ATOM 2153 C C . ILE A 1 283 ? 34.118 -8.101 -20.407 1.00 94.94 283 ILE A C 1
ATOM 2155 O O . ILE A 1 283 ? 33.490 -8.632 -21.329 1.00 94.94 283 ILE A O 1
ATOM 2159 N N . ASP A 1 284 ? 34.658 -8.781 -19.399 1.00 94.38 284 ASP A N 1
ATOM 2160 C CA . ASP A 1 284 ? 34.611 -10.234 -19.282 1.00 94.38 284 ASP A CA 1
ATOM 2161 C C . ASP A 1 284 ? 33.470 -10.665 -18.352 1.00 94.38 284 ASP A C 1
ATOM 2163 O O . ASP A 1 284 ? 33.429 -10.301 -17.174 1.00 94.38 284 ASP A O 1
ATOM 2167 N N . LEU A 1 285 ? 32.533 -11.458 -18.875 1.00 94.31 285 LEU A N 1
ATOM 2168 C CA . LEU A 1 285 ? 31.442 -12.052 -18.104 1.00 94.31 285 LEU A CA 1
ATOM 2169 C C . LEU A 1 285 ? 31.735 -13.517 -17.812 1.00 94.31 285 LEU A C 1
ATOM 2171 O O . LEU A 1 285 ? 32.134 -14.270 -18.696 1.00 94.31 285 LEU A O 1
ATOM 2175 N N . THR A 1 286 ? 31.502 -13.942 -16.574 1.00 94.25 286 THR A N 1
ATOM 2176 C CA . THR A 1 286 ? 31.602 -15.353 -16.185 1.00 94.25 286 THR A CA 1
ATOM 2177 C C . THR A 1 286 ? 30.291 -15.802 -15.561 1.00 94.25 286 THR A C 1
ATOM 2179 O O . THR A 1 286 ? 29.807 -15.182 -14.616 1.00 94.25 286 THR A O 1
ATOM 2182 N N . VAL A 1 287 ? 29.732 -16.888 -16.088 1.00 92.56 287 VAL A N 1
ATOM 2183 C CA . VAL A 1 287 ? 28.580 -17.592 -15.524 1.00 92.56 287 VAL A CA 1
ATOM 2184 C C . VAL A 1 287 ? 29.093 -18.930 -15.018 1.00 92.56 287 VAL A C 1
ATOM 2186 O O . VAL A 1 287 ? 29.564 -19.749 -15.802 1.00 92.56 287 VAL A O 1
ATOM 2189 N N . ALA A 1 288 ? 29.048 -19.129 -13.705 1.00 91.88 288 ALA A N 1
ATOM 2190 C CA . ALA A 1 288 ? 29.525 -20.345 -13.065 1.00 91.88 288 ALA A CA 1
ATOM 2191 C C . ALA A 1 288 ? 28.388 -21.003 -12.285 1.00 91.88 288 ALA A C 1
ATOM 2193 O O . ALA A 1 288 ? 27.629 -20.313 -11.600 1.00 91.88 288 ALA A O 1
ATOM 2194 N N . GLY A 1 289 ? 28.293 -22.325 -12.374 1.00 87.81 289 GLY A N 1
ATOM 2195 C CA . GLY A 1 289 ? 27.284 -23.106 -11.674 1.00 87.81 289 GLY A CA 1
ATOM 2196 C C . GLY A 1 289 ? 27.888 -24.307 -10.957 1.00 87.81 289 GLY A C 1
ATOM 2197 O O . GLY A 1 289 ? 28.828 -24.945 -11.432 1.00 87.81 289 GLY A O 1
ATOM 2198 N N . THR A 1 290 ? 27.368 -24.597 -9.769 1.00 84.69 290 THR A N 1
ATOM 2199 C CA . THR A 1 290 ? 27.766 -25.754 -8.962 1.00 84.69 290 THR A CA 1
ATOM 2200 C C . THR A 1 290 ? 26.643 -26.782 -8.962 1.00 84.69 290 THR A C 1
ATOM 2202 O O . THR A 1 290 ? 25.490 -26.371 -8.841 1.00 84.69 290 THR A O 1
ATOM 2205 N N . PRO A 1 291 ? 26.944 -28.092 -9.023 1.00 73.69 291 PRO A N 1
ATOM 2206 C CA . PRO A 1 291 ? 25.913 -29.118 -8.920 1.00 73.69 291 PRO A CA 1
ATOM 2207 C C . PRO A 1 291 ? 25.138 -28.970 -7.608 1.00 73.69 291 PRO A C 1
ATOM 2209 O O . PRO A 1 291 ? 25.755 -28.726 -6.567 1.00 73.69 291 PRO A O 1
ATOM 2212 N N . ASP A 1 292 ? 23.819 -29.172 -7.644 1.00 65.19 292 ASP A N 1
ATOM 2213 C CA . ASP A 1 292 ? 23.008 -29.284 -6.430 1.00 65.19 292 ASP A CA 1
ATOM 2214 C C . ASP A 1 292 ? 23.530 -30.461 -5.590 1.00 65.19 292 ASP A C 1
ATOM 2216 O O . ASP A 1 292 ? 23.277 -31.634 -5.880 1.00 65.19 292 ASP A O 1
ATOM 2220 N N . THR A 1 293 ? 24.289 -30.165 -4.536 1.00 56.31 293 THR A N 1
ATOM 2221 C CA . THR A 1 293 ? 24.544 -31.131 -3.467 1.00 56.31 293 THR A CA 1
ATOM 2222 C C . THR A 1 293 ? 23.258 -31.277 -2.662 1.00 56.31 293 THR A C 1
ATOM 2224 O O . THR A 1 293 ? 22.993 -30.461 -1.779 1.00 56.31 293 THR A O 1
ATOM 2227 N N . LEU A 1 294 ? 22.451 -32.280 -3.019 1.00 44.16 294 LEU A N 1
ATOM 2228 C CA . LEU A 1 294 ? 21.372 -32.809 -2.177 1.00 44.16 294 LEU A CA 1
ATOM 2229 C C . LEU A 1 294 ? 21.914 -33.334 -0.841 1.00 44.16 294 LEU A C 1
ATOM 2231 O O . LEU A 1 294 ? 22.979 -33.997 -0.854 1.00 44.16 294 LEU A O 1
#

Sequence (294 aa):
MRLVEFISSHGEAILAEAAAYARTLPPLAHETEESLRDHFPRILEAIVQDLRRHQSSQDSRTKARGDAPVVDGAPDTAAQTHGRIRAKDGLRTVQLVAEYRALRASVLRLWMQTEPAHTPIDDVIRFNEAIDQAIAESVQFYSAEMDQLRNVFLGVLGHDLRGPLNAVLLTSELISKLSTEPAISRHLGVLIRSGRRMSALLDTLLHYNRSALGHGIAIHRARVDLGPECAAELELLRAALPDAALTLACDGDLVGEVDASAVREAMGNLVHNAASYGDGGAIDLTVAGTPDTL

Radius of gyration: 29.74 Å; chains: 1; bounding box: 67×51×86 Å

Secondary structure (DSSP, 8-state):
--HHHHHHHHHHHHHHHHHHHHTTSGGGTT--HHHHHTTHHHHHHHHHHHHHS---HHHHHHHHTT-PPP-TTPPPPHHHHHHHHHHHTT--HHHHHHHHHHHHHHHHHHHHTT--S---HHHHHHHHHHHHHHHHHHHHHHHHHHHHHHHHHHHHHHHHHHHHHHHHHHHHHHHHHH---HHHHHHHHHHHHHHHHHHHHHHHHHHHHHHHTTS-S----EEEEHHHHHHHHHHHHHHH-TTS-EEEEEEE--EEEE-HHHHHHHHHHHHHHHHHHS-SS-EEEEEEE-----